Protein AF-A0A7C5P336-F1 (afdb_monomer_lite)

Radius of gyration: 35.22 Å; chains: 1; bounding box: 73×78×109 Å

Structure (mmCIF, N/CA/C/O backbone):
data_AF-A0A7C5P336-F1
#
_entry.id   AF-A0A7C5P336-F1
#
loop_
_atom_site.group_PDB
_atom_site.id
_atom_site.type_symbol
_atom_site.label_atom_id
_atom_site.label_alt_id
_atom_site.label_comp_id
_atom_site.label_asym_id
_atom_site.label_entity_id
_atom_site.label_seq_id
_atom_site.pdbx_PDB_ins_code
_atom_site.Cartn_x
_atom_site.Cartn_y
_atom_site.Cartn_z
_atom_site.occupancy
_atom_site.B_iso_or_equiv
_atom_site.auth_seq_id
_atom_site.auth_comp_id
_atom_site.auth_asym_id
_atom_site.auth_atom_id
_atom_site.pdbx_PDB_model_num
ATOM 1 N N . MET A 1 1 ? 17.898 -24.204 76.401 1.00 40.75 1 MET A N 1
ATOM 2 C CA . MET A 1 1 ? 16.831 -23.255 76.021 1.00 40.75 1 MET A CA 1
ATOM 3 C C . MET A 1 1 ? 17.030 -22.929 74.553 1.00 40.75 1 MET A C 1
ATOM 5 O O . MET A 1 1 ? 17.867 -22.098 74.239 1.00 40.75 1 MET A O 1
ATOM 9 N N . SER A 1 2 ? 16.318 -23.635 73.682 1.00 46.97 2 SER A N 1
ATOM 10 C CA . SER A 1 2 ? 16.350 -23.488 72.220 1.00 46.97 2 SER A CA 1
ATOM 11 C C . SER A 1 2 ? 14.918 -23.726 71.718 1.00 46.97 2 SER A C 1
ATOM 13 O O . SER A 1 2 ? 14.131 -24.303 72.470 1.00 46.97 2 SER A O 1
ATOM 15 N N . ASN A 1 3 ? 14.583 -23.272 70.505 1.00 48.38 3 ASN A N 1
ATOM 16 C CA . ASN A 1 3 ? 13.221 -23.170 69.936 1.00 48.38 3 ASN A CA 1
ATOM 17 C C . ASN A 1 3 ? 12.447 -21.905 70.372 1.00 48.38 3 ASN A C 1
ATOM 19 O O . ASN A 1 3 ? 11.418 -21.985 71.045 1.00 48.38 3 ASN A O 1
ATOM 23 N N . LYS A 1 4 ? 12.922 -20.718 69.960 1.00 48.38 4 LYS A N 1
ATOM 24 C CA . LYS A 1 4 ? 12.101 -19.485 69.980 1.00 48.38 4 LYS A CA 1
ATOM 25 C C . LYS A 1 4 ? 12.290 -18.536 68.781 1.00 48.38 4 LYS A C 1
ATOM 27 O O . LYS A 1 4 ? 11.485 -17.625 68.625 1.00 48.38 4 LYS A O 1
ATOM 32 N N . 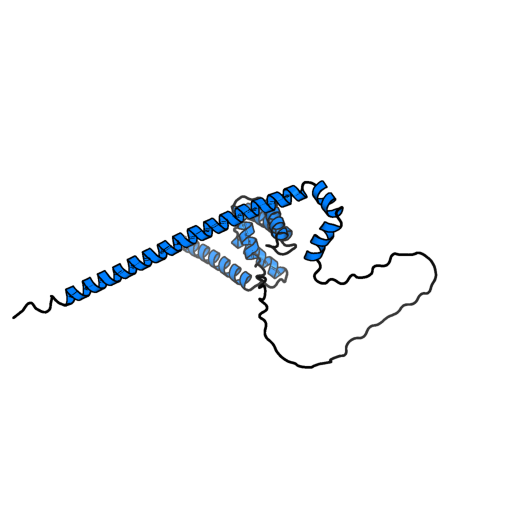GLU A 1 5 ? 13.292 -18.748 67.926 1.00 48.06 5 GLU A N 1
ATOM 33 C CA . GLU A 1 5 ? 13.622 -17.808 66.837 1.00 48.06 5 GLU A CA 1
ATOM 34 C C . GLU A 1 5 ? 13.056 -18.240 65.469 1.00 48.06 5 GLU A C 1
ATOM 36 O O . GLU A 1 5 ? 12.383 -17.432 64.831 1.00 48.06 5 GLU A O 1
ATOM 41 N N . GLU A 1 6 ? 13.154 -19.524 65.088 1.00 47.59 6 GLU A N 1
ATOM 42 C CA . GLU A 1 6 ? 12.588 -20.064 63.825 1.00 47.59 6 GLU A CA 1
ATOM 43 C C . GLU A 1 6 ? 11.081 -19.787 63.635 1.00 47.59 6 GLU A C 1
ATOM 45 O O . GLU A 1 6 ? 10.582 -19.692 62.515 1.00 47.59 6 GLU A O 1
ATOM 50 N N . GLY A 1 7 ? 10.333 -19.640 64.734 1.00 48.12 7 GLY A N 1
ATOM 51 C CA . GLY A 1 7 ? 8.897 -19.351 64.697 1.00 48.12 7 GLY A CA 1
ATOM 52 C C . GLY A 1 7 ? 8.540 -17.927 64.256 1.00 48.12 7 GLY A C 1
ATOM 53 O O . GLY A 1 7 ? 7.359 -17.647 64.056 1.00 48.12 7 GLY A O 1
ATOM 54 N N . LYS A 1 8 ? 9.515 -17.014 64.132 1.00 48.53 8 LYS A N 1
ATOM 55 C CA . LYS A 1 8 ? 9.253 -15.595 63.847 1.00 48.53 8 LYS A CA 1
ATOM 56 C C . LYS A 1 8 ? 9.382 -15.241 62.365 1.00 48.53 8 LYS A C 1
ATOM 58 O O . LYS A 1 8 ? 8.510 -14.550 61.849 1.00 48.53 8 LYS A O 1
ATOM 63 N N . GLU A 1 9 ? 10.405 -15.746 61.678 1.00 49.06 9 GLU A N 1
ATOM 64 C CA . GLU A 1 9 ? 10.658 -15.441 60.256 1.00 49.06 9 GLU A CA 1
ATOM 65 C C . GLU A 1 9 ? 9.584 -16.038 59.335 1.00 49.06 9 GLU A C 1
ATOM 67 O O . GLU A 1 9 ? 9.098 -15.375 58.416 1.00 49.06 9 GLU A O 1
ATOM 72 N N . LYS A 1 10 ? 9.119 -17.253 59.653 1.00 51.31 10 LYS A N 1
ATOM 73 C CA . LYS A 1 10 ? 8.051 -17.937 58.908 1.00 51.31 10 LYS A CA 1
ATOM 74 C C . LYS A 1 10 ? 6.722 -17.171 58.914 1.00 51.31 10 LYS A C 1
ATOM 76 O O . LYS A 1 10 ? 6.002 -17.179 57.925 1.00 51.31 10 LYS A O 1
ATOM 81 N N . SER A 1 11 ? 6.434 -16.468 60.012 1.00 56.34 11 SER A N 1
ATOM 82 C CA . SER A 1 11 ? 5.229 -15.642 60.165 1.00 56.34 11 SER A CA 1
ATOM 83 C C . SER A 1 11 ? 5.267 -14.378 59.291 1.00 56.34 11 SER A C 1
ATOM 85 O O . SER A 1 11 ? 4.234 -13.925 58.806 1.00 56.34 11 SER A O 1
ATOM 87 N N . SER A 1 12 ? 6.459 -13.822 59.037 1.00 58.91 12 SER A N 1
ATOM 88 C CA . SER A 1 12 ? 6.619 -12.669 58.140 1.00 58.91 12 SER A CA 1
ATOM 89 C C . SER A 1 12 ? 6.493 -13.021 56.658 1.00 58.91 12 SER A C 1
ATOM 91 O O . SER A 1 12 ? 5.904 -12.239 55.918 1.00 58.91 12 SER A O 1
ATOM 93 N N . GLU A 1 13 ? 7.002 -14.172 56.206 1.00 60.28 13 GLU A N 1
ATOM 94 C CA . GLU A 1 13 ? 6.908 -14.532 54.784 1.00 60.28 13 GLU A CA 1
ATOM 95 C C . GLU A 1 13 ? 5.467 -14.761 54.315 1.00 60.28 13 GLU A C 1
ATOM 97 O O . GLU A 1 13 ? 5.084 -14.277 53.251 1.00 60.28 13 GLU A O 1
ATOM 102 N N . ASP A 1 14 ? 4.667 -15.507 55.078 1.00 64.69 14 ASP A N 1
ATOM 103 C CA . ASP A 1 14 ? 3.306 -15.845 54.649 1.00 64.69 14 ASP A CA 1
ATOM 104 C C . ASP A 1 14 ? 2.384 -14.613 54.677 1.00 64.69 14 ASP A C 1
ATOM 106 O O . ASP A 1 14 ? 1.551 -14.455 53.786 1.00 64.69 14 ASP A O 1
ATOM 110 N N . ALA A 1 15 ? 2.620 -13.667 55.596 1.00 67.50 15 ALA A N 1
ATOM 111 C CA . ALA A 1 15 ? 1.942 -12.369 55.610 1.00 67.50 15 ALA A CA 1
ATOM 112 C C . ALA A 1 15 ? 2.282 -11.490 54.385 1.00 67.50 15 ALA A C 1
ATOM 114 O O . ALA A 1 15 ? 1.417 -10.762 53.894 1.00 67.50 15 ALA A O 1
ATOM 115 N N . VAL A 1 16 ? 3.515 -11.562 53.862 1.00 71.38 16 VAL A N 1
ATOM 116 C CA . VAL A 1 16 ? 3.896 -10.873 52.613 1.00 71.38 16 VAL A CA 1
ATOM 117 C C . VAL A 1 16 ? 3.209 -11.523 51.410 1.00 71.38 16 VAL A C 1
ATOM 119 O O . VAL A 1 16 ? 2.572 -10.819 50.631 1.00 71.38 16 VAL A O 1
ATOM 122 N N . LYS A 1 17 ? 3.233 -12.858 51.305 1.00 73.75 17 LYS A N 1
ATOM 123 C CA . LYS A 1 17 ? 2.580 -13.601 50.208 1.00 73.75 17 LYS A CA 1
ATOM 124 C C . LYS A 1 17 ? 1.059 -13.387 50.186 1.00 73.75 17 LYS A C 1
ATOM 126 O O . LYS A 1 17 ? 0.462 -13.282 49.115 1.00 73.75 17 LYS A O 1
ATOM 131 N N . GLU A 1 18 ? 0.418 -13.292 51.354 1.00 73.88 18 GLU A N 1
ATOM 132 C CA . GLU A 1 18 ? -1.010 -12.968 51.461 1.00 73.88 18 GLU A CA 1
ATOM 133 C C . GLU A 1 18 ? -1.303 -11.516 51.038 1.00 73.88 18 GLU A C 1
ATOM 135 O O . GLU A 1 18 ? -2.293 -11.265 50.345 1.00 73.88 18 GLU A O 1
ATOM 140 N N . ALA A 1 19 ? -0.424 -10.561 51.369 1.00 74.31 19 ALA A N 1
ATOM 141 C CA . ALA A 1 19 ? -0.536 -9.178 50.906 1.00 74.31 19 ALA A CA 1
ATOM 142 C C . ALA A 1 19 ? -0.364 -9.051 49.380 1.00 74.31 19 ALA A C 1
ATOM 144 O O . ALA A 1 19 ? -1.168 -8.370 48.737 1.00 74.31 19 ALA A O 1
ATOM 145 N N . GLU A 1 20 ? 0.608 -9.753 48.790 1.00 76.19 20 GLU A N 1
ATOM 146 C CA . GLU A 1 20 ? 0.839 -9.800 47.339 1.00 76.19 20 GLU A CA 1
ATOM 147 C C . GLU A 1 20 ? -0.374 -10.384 46.599 1.00 76.19 20 GLU A C 1
ATOM 149 O O . GLU A 1 20 ? -0.949 -9.705 45.746 1.00 76.19 20 GLU A O 1
ATOM 154 N N . GLN A 1 21 ? -0.885 -11.553 47.009 1.00 80.25 21 GLN A N 1
ATOM 155 C CA . GLN A 1 21 ? -2.127 -12.105 46.442 1.00 80.25 21 GLN A CA 1
ATOM 156 C C . GLN A 1 21 ? -3.339 -11.180 46.648 1.00 80.25 21 GLN A C 1
ATOM 158 O O . GLN A 1 21 ? -4.254 -11.141 45.821 1.00 80.25 21 GLN A O 1
ATOM 163 N N . SER A 1 22 ? -3.373 -10.414 47.742 1.00 81.50 22 SER A N 1
ATOM 164 C CA . SER A 1 22 ? -4.404 -9.400 47.982 1.00 81.50 22 SER A CA 1
ATOM 165 C C . SER A 1 22 ? -4.275 -8.198 47.039 1.00 81.50 22 SER A C 1
ATOM 167 O O . SER A 1 22 ? -5.273 -7.516 46.799 1.00 81.50 22 SER A O 1
ATOM 169 N N . GLN A 1 23 ? -3.089 -7.902 46.504 1.00 84.88 23 GLN A N 1
ATOM 170 C CA . GLN A 1 23 ? -2.888 -6.885 45.467 1.00 84.88 23 GLN A CA 1
ATOM 171 C C . GLN A 1 23 ? -3.242 -7.427 44.079 1.00 84.88 23 GLN A C 1
ATOM 173 O O . GLN A 1 23 ? -4.063 -6.808 43.403 1.00 84.88 23 GLN A O 1
ATOM 178 N N . GLU A 1 24 ? -2.739 -8.607 43.704 1.00 87.88 24 GLU A N 1
ATOM 179 C CA . GLU A 1 24 ? -3.045 -9.265 42.422 1.00 87.88 24 GLU A CA 1
ATOM 180 C C . GLU A 1 24 ? -4.557 -9.404 42.195 1.00 87.88 24 GLU A C 1
ATOM 182 O O . GLU A 1 24 ? -5.075 -9.047 41.138 1.00 87.88 24 GLU A O 1
ATOM 187 N N . ARG A 1 25 ? -5.308 -9.846 43.215 1.00 89.44 25 ARG A N 1
ATOM 188 C CA . ARG A 1 25 ? -6.775 -9.974 43.135 1.00 89.44 25 ARG A CA 1
ATOM 189 C C . ARG A 1 25 ? -7.473 -8.640 42.859 1.00 89.44 25 ARG A C 1
ATOM 191 O O . ARG A 1 25 ? -8.414 -8.611 42.070 1.00 89.44 25 ARG A O 1
ATOM 198 N N . LYS A 1 26 ? -7.003 -7.541 43.462 1.00 91.94 26 LYS A N 1
ATOM 199 C CA . LYS A 1 26 ? -7.546 -6.186 43.241 1.00 91.94 26 LYS A CA 1
ATOM 200 C C . LYS A 1 26 ? -7.181 -5.648 41.858 1.00 91.94 26 LYS A C 1
ATOM 202 O O . LYS A 1 26 ? -7.958 -4.901 41.272 1.00 91.94 26 LYS A O 1
ATOM 207 N N . GLU A 1 27 ? -6.018 -6.012 41.329 1.00 92.81 27 GLU A N 1
ATOM 208 C CA . GLU A 1 27 ? -5.605 -5.650 39.973 1.00 92.81 27 GLU A CA 1
ATOM 209 C C . GLU A 1 27 ? -6.409 -6.417 38.915 1.00 92.81 27 GLU A C 1
ATOM 211 O O . GLU A 1 27 ? -6.948 -5.800 37.999 1.00 92.81 27 GLU A O 1
ATOM 216 N N . ILE A 1 28 ? -6.623 -7.723 39.102 1.00 93.75 28 ILE A N 1
ATOM 217 C CA . ILE A 1 28 ? -7.516 -8.540 38.264 1.00 93.75 28 ILE A CA 1
ATOM 218 C C . ILE A 1 28 ? -8.955 -7.995 38.289 1.00 93.75 28 ILE A C 1
ATOM 220 O O . ILE A 1 28 ? -9.602 -7.919 37.244 1.00 93.75 28 ILE A O 1
ATOM 224 N N . GLU A 1 29 ? -9.460 -7.580 39.455 1.00 93.75 29 GLU A N 1
ATOM 225 C CA . GLU A 1 29 ? -10.796 -6.985 39.591 1.00 93.75 29 GLU A CA 1
ATOM 226 C C . GLU A 1 29 ? -10.915 -5.632 38.865 1.00 93.75 29 GLU A C 1
ATOM 228 O O . GLU A 1 29 ? -11.892 -5.410 38.145 1.00 93.75 29 GLU A O 1
ATOM 233 N N . ARG A 1 30 ? -9.890 -4.769 38.958 1.00 95.00 30 ARG A N 1
ATOM 234 C CA . ARG A 1 30 ? -9.802 -3.518 38.181 1.00 95.00 30 ARG A CA 1
ATOM 235 C C . ARG A 1 30 ? -9.778 -3.783 36.681 1.00 95.00 30 ARG A C 1
ATOM 237 O O . ARG A 1 30 ? -10.656 -3.288 35.981 1.00 95.00 30 ARG A O 1
ATOM 244 N N . ILE A 1 31 ? -8.850 -4.618 36.206 1.00 95.00 31 ILE A N 1
ATOM 245 C CA . ILE A 1 31 ? -8.711 -4.977 34.785 1.00 95.00 31 ILE A CA 1
ATOM 246 C C . ILE A 1 31 ? -10.028 -5.540 34.243 1.00 95.00 31 ILE A C 1
ATOM 248 O O . ILE A 1 31 ? -10.452 -5.167 33.151 1.00 95.00 31 ILE A O 1
ATOM 252 N N . LYS A 1 32 ? -10.723 -6.386 35.014 1.00 95.50 32 LYS A N 1
ATOM 253 C CA . LYS A 1 32 ? -12.054 -6.874 34.642 1.00 95.50 32 LYS A CA 1
ATOM 254 C C . LYS A 1 32 ? -13.062 -5.728 34.505 1.00 95.50 32 LYS A C 1
ATOM 256 O O . LYS A 1 32 ? -13.766 -5.678 33.501 1.00 95.50 32 LYS A O 1
ATOM 261 N N . SER A 1 33 ? -13.114 -4.802 35.465 1.00 96.88 33 SER A N 1
ATOM 262 C CA . SER A 1 33 ? -14.019 -3.646 35.400 1.00 96.88 33 SER A CA 1
ATOM 263 C C . SER A 1 33 ? -13.718 -2.707 34.223 1.00 96.88 33 SER A C 1
ATOM 265 O O . SER A 1 33 ? -14.650 -2.224 33.582 1.00 96.88 33 SER A O 1
ATOM 267 N N . ASP A 1 34 ? -12.443 -2.519 33.867 1.00 96.69 34 ASP A N 1
ATOM 268 C CA . ASP A 1 34 ? -12.029 -1.738 32.698 1.00 96.69 34 ASP A CA 1
ATOM 269 C C . ASP A 1 34 ? -12.381 -2.446 31.383 1.00 96.69 34 ASP A C 1
ATOM 271 O O . ASP A 1 34 ? -12.894 -1.809 30.464 1.00 96.69 34 ASP A O 1
ATOM 275 N N . VAL A 1 35 ? -12.200 -3.769 31.297 1.00 96.56 35 VAL A N 1
ATOM 276 C CA . VAL A 1 35 ? -12.634 -4.577 30.143 1.00 96.56 35 VAL A CA 1
ATOM 277 C C . VAL A 1 35 ? -14.156 -4.549 29.986 1.00 96.56 35 VAL A C 1
ATOM 279 O O . VAL A 1 35 ? -14.647 -4.374 28.869 1.00 96.56 35 VAL A O 1
ATOM 282 N N . ASP A 1 36 ? -14.919 -4.655 31.078 1.00 96.62 36 ASP A N 1
ATOM 283 C CA . ASP A 1 36 ? -16.380 -4.528 31.052 1.00 96.62 36 ASP A CA 1
ATOM 284 C C . ASP A 1 36 ? -16.815 -3.105 30.638 1.00 96.62 36 ASP A C 1
ATOM 286 O O . ASP A 1 36 ? -17.743 -2.965 29.834 1.00 96.62 36 ASP A O 1
ATOM 290 N N . ARG A 1 37 ? -16.112 -2.052 31.087 1.00 97.06 37 ARG A N 1
ATOM 291 C CA . ARG A 1 37 ? -16.344 -0.653 30.671 1.00 97.06 37 ARG A CA 1
ATOM 292 C C . ARG A 1 37 ? -16.054 -0.445 29.183 1.00 97.06 37 ARG A C 1
ATOM 294 O O . ARG A 1 37 ? -16.933 0.011 28.455 1.00 97.06 37 ARG A O 1
ATOM 301 N N . MET A 1 38 ? -14.884 -0.864 28.700 1.00 95.31 38 MET A N 1
ATOM 302 C CA . MET A 1 38 ? -14.515 -0.807 27.278 1.00 95.31 38 MET A CA 1
ATOM 303 C C . MET A 1 38 ? -15.478 -1.628 26.406 1.00 95.31 38 MET A C 1
ATOM 305 O O . MET A 1 38 ? -15.826 -1.217 25.301 1.00 95.31 38 MET A O 1
ATOM 309 N N . SER A 1 39 ? -15.967 -2.768 26.909 1.00 96.06 39 SER A N 1
ATOM 310 C CA . SER A 1 39 ? -16.983 -3.588 26.239 1.00 96.06 39 SER A CA 1
ATOM 311 C C . SER A 1 39 ? -18.325 -2.861 26.108 1.00 96.06 39 SER A C 1
ATOM 313 O O . SER A 1 39 ? -19.019 -3.043 25.107 1.00 96.06 39 SER A O 1
ATOM 315 N N . GLN A 1 40 ? -18.712 -2.046 27.093 1.00 97.25 40 GLN A N 1
ATOM 316 C CA . GLN A 1 40 ? -19.913 -1.207 27.033 1.00 97.25 40 GLN A CA 1
ATOM 317 C C . GLN A 1 40 ? -19.720 -0.017 26.085 1.00 97.25 40 GLN A C 1
ATOM 319 O O . GLN A 1 40 ? -20.551 0.187 25.204 1.00 97.25 40 GLN A O 1
ATOM 324 N N . GLU A 1 41 ? -18.601 0.703 26.183 1.00 97.06 41 GLU A N 1
ATOM 325 C CA . GLU A 1 41 ? -18.272 1.839 25.306 1.00 97.06 41 GLU A CA 1
ATOM 326 C C . GLU A 1 41 ? -18.222 1.425 23.829 1.00 97.06 41 GLU A C 1
ATOM 328 O O . GLU A 1 41 ? -18.833 2.076 22.981 1.00 97.06 41 GLU A O 1
ATOM 333 N N . LEU A 1 42 ? -17.609 0.276 23.522 1.00 96.88 42 LEU A N 1
ATOM 334 C CA . LEU A 1 42 ? -17.591 -0.291 22.172 1.00 96.88 42 LEU A CA 1
ATOM 335 C C . LEU A 1 42 ? -19.000 -0.650 21.666 1.00 96.88 42 LEU A C 1
ATOM 337 O O . LEU A 1 42 ? -19.309 -0.415 20.498 1.00 96.88 42 LEU A O 1
ATOM 341 N N . LYS A 1 43 ? -19.883 -1.186 22.522 1.00 97.19 43 LYS A N 1
ATOM 342 C CA . LYS A 1 43 ? -21.285 -1.471 22.154 1.00 97.19 43 LYS A CA 1
ATOM 343 C C . LYS A 1 43 ? -22.058 -0.186 21.852 1.00 97.19 43 LYS A C 1
ATOM 345 O O . LYS A 1 43 ? -22.805 -0.166 20.874 1.00 97.19 43 LYS A O 1
ATOM 350 N N . THR A 1 44 ? -21.852 0.872 22.637 1.00 97.56 44 THR A N 1
ATOM 351 C CA . THR A 1 44 ? -22.457 2.195 22.411 1.00 97.56 44 THR A CA 1
ATOM 352 C C . THR A 1 44 ? -21.970 2.804 21.097 1.00 97.56 44 THR A C 1
ATOM 354 O O . THR A 1 44 ? -22.794 3.118 20.242 1.00 97.56 44 THR A O 1
ATOM 357 N N . ALA A 1 45 ? -20.656 2.850 20.859 1.00 97.00 45 ALA A N 1
ATOM 358 C CA . ALA A 1 45 ? -20.084 3.359 19.610 1.00 97.00 45 ALA A CA 1
ATOM 359 C C . ALA A 1 45 ? -20.571 2.577 18.371 1.00 97.00 45 ALA A C 1
ATOM 361 O O . ALA A 1 45 ? -20.868 3.164 17.332 1.00 97.00 45 ALA A O 1
ATOM 362 N N . ILE A 1 46 ? -20.732 1.251 18.477 1.00 97.50 46 ILE A N 1
ATOM 363 C CA . ILE A 1 46 ? -21.319 0.422 17.408 1.00 97.50 46 ILE A CA 1
ATOM 364 C C . ILE A 1 46 ? -22.811 0.735 17.196 1.00 97.50 46 ILE A C 1
ATOM 366 O O . ILE A 1 46 ? -23.283 0.680 16.059 1.00 97.50 46 ILE A O 1
ATOM 370 N N . ALA A 1 47 ? -23.570 1.052 18.248 1.00 96.81 47 ALA A N 1
ATOM 371 C CA . ALA A 1 47 ? -24.974 1.451 18.129 1.00 96.81 47 ALA A CA 1
ATOM 372 C C . ALA A 1 47 ? -25.122 2.837 17.473 1.00 96.81 47 ALA A C 1
ATOM 374 O O . ALA A 1 47 ? -25.944 3.001 16.571 1.00 96.81 47 ALA A O 1
ATOM 375 N N . GLU A 1 48 ? -24.283 3.800 17.855 1.00 97.31 48 GLU A N 1
ATOM 376 C CA . GLU A 1 48 ? -24.226 5.138 17.253 1.00 97.31 48 GLU A CA 1
ATOM 377 C C . GLU A 1 48 ? -23.788 5.086 15.785 1.00 97.31 48 GLU A C 1
ATOM 379 O O . GLU A 1 48 ? -24.430 5.699 14.932 1.00 97.31 48 GLU A O 1
ATOM 384 N N . LEU A 1 49 ? -22.774 4.280 15.450 1.00 96.50 49 LEU A N 1
ATOM 385 C CA . LEU A 1 49 ? -22.352 4.060 14.064 1.00 96.50 49 LEU A CA 1
ATOM 386 C C . LEU A 1 49 ? -23.461 3.406 13.226 1.00 96.50 49 LEU A C 1
ATOM 388 O O . LEU A 1 49 ? -23.713 3.833 12.100 1.00 96.50 49 LEU A O 1
ATOM 392 N N . LYS A 1 50 ? -24.172 2.408 13.769 1.00 97.50 50 LYS A N 1
ATOM 393 C CA . LYS A 1 50 ? -25.341 1.804 13.102 1.00 97.50 50 LYS A CA 1
ATOM 394 C C . LYS A 1 50 ? -26.447 2.825 12.856 1.00 97.50 50 LYS A C 1
ATOM 396 O O . LYS A 1 50 ? -27.020 2.820 11.770 1.00 97.50 50 LYS A O 1
ATOM 401 N N . LYS A 1 51 ? -26.724 3.703 13.826 1.00 97.38 51 LYS A N 1
ATOM 402 C CA . LYS A 1 51 ? -27.680 4.802 13.659 1.00 97.38 51 LYS A CA 1
ATOM 403 C C . LYS A 1 51 ? -27.224 5.753 12.548 1.00 97.38 51 LYS A C 1
ATOM 405 O O . LYS A 1 51 ? -27.979 5.967 11.612 1.00 97.38 51 LYS A O 1
ATOM 410 N N . SER A 1 52 ? -25.974 6.214 12.585 1.00 97.31 52 SER A N 1
ATOM 411 C CA . SER A 1 52 ? -25.387 7.082 11.554 1.00 97.31 52 SER A CA 1
ATOM 412 C C . SER A 1 52 ? -25.491 6.478 10.144 1.00 97.31 52 SER A C 1
ATOM 414 O O . SER A 1 52 ? -25.885 7.161 9.206 1.00 97.31 52 SER A O 1
ATOM 416 N N . ILE A 1 53 ? -25.255 5.171 9.984 1.00 96.75 53 ILE A N 1
ATOM 417 C CA . ILE A 1 53 ? -25.423 4.468 8.697 1.00 96.75 53 ILE A CA 1
ATOM 418 C C . ILE A 1 53 ? -26.893 4.438 8.231 1.00 96.75 53 ILE A C 1
ATOM 420 O O . ILE A 1 53 ? -27.151 4.505 7.028 1.00 96.75 53 ILE A O 1
ATOM 424 N N . VAL A 1 54 ? -27.861 4.348 9.150 1.00 95.69 54 VAL A N 1
ATOM 425 C CA . VAL A 1 54 ? -29.298 4.444 8.831 1.00 95.69 54 VAL A CA 1
ATOM 426 C C . VAL A 1 54 ? -29.686 5.881 8.471 1.00 95.69 54 VAL A C 1
ATOM 428 O O . VAL A 1 54 ? -30.354 6.077 7.459 1.00 95.69 54 VAL A O 1
ATOM 431 N N . ASP A 1 55 ? -29.211 6.871 9.228 1.00 95.69 55 ASP A N 1
ATOM 432 C CA . ASP A 1 55 ? -29.453 8.298 8.983 1.00 95.69 55 ASP A CA 1
ATOM 433 C C . ASP A 1 55 ? -28.870 8.722 7.613 1.00 95.69 55 ASP A C 1
ATOM 435 O O . ASP A 1 55 ? -29.560 9.346 6.805 1.00 95.69 55 ASP A O 1
ATOM 439 N N . ILE A 1 56 ? -27.643 8.287 7.288 1.00 94.06 56 ILE A N 1
ATOM 440 C CA . ILE A 1 56 ? -27.013 8.467 5.966 1.00 94.06 56 I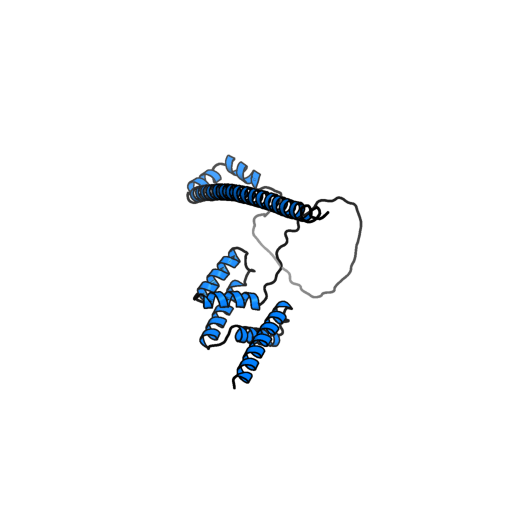LE A CA 1
ATOM 441 C C . ILE A 1 56 ? -27.833 7.781 4.871 1.00 94.06 56 ILE A C 1
ATOM 443 O O . ILE A 1 56 ? -28.041 8.371 3.814 1.00 94.06 56 ILE A O 1
ATOM 447 N N . ARG A 1 57 ? -28.328 6.554 5.094 1.00 91.38 57 ARG A N 1
ATOM 448 C CA . ARG A 1 57 ? -29.169 5.867 4.101 1.00 91.38 57 ARG A CA 1
ATOM 449 C C . ARG A 1 57 ? -30.487 6.609 3.862 1.00 91.38 57 ARG A C 1
ATOM 451 O O . ARG A 1 57 ? -30.888 6.698 2.709 1.00 91.38 57 ARG A O 1
ATOM 458 N N . SER A 1 58 ? -31.117 7.167 4.901 1.00 89.88 58 SER A N 1
ATOM 459 C CA . SER A 1 58 ? -32.308 8.019 4.743 1.00 89.88 58 SER A CA 1
ATOM 460 C C . SER A 1 58 ? -31.989 9.234 3.880 1.00 89.88 58 SER A C 1
ATOM 462 O O . SER A 1 58 ? -32.620 9.420 2.845 1.00 89.88 58 SER A O 1
ATOM 464 N N . ALA A 1 59 ? -30.939 9.986 4.225 1.00 86.69 59 ALA A N 1
ATOM 465 C CA . ALA A 1 59 ? -30.522 11.163 3.466 1.00 86.69 59 ALA A CA 1
ATOM 466 C C . ALA A 1 59 ? -30.176 10.831 2.001 1.00 86.69 59 ALA A C 1
ATOM 468 O O . ALA A 1 59 ? -30.551 11.572 1.095 1.00 86.69 59 ALA A O 1
ATOM 469 N N . VAL A 1 60 ? -29.517 9.695 1.741 1.00 88.88 60 VAL A N 1
ATOM 470 C CA . VAL A 1 60 ? -29.244 9.218 0.375 1.00 88.88 60 VAL A CA 1
ATOM 471 C C . VAL A 1 60 ? -30.540 8.875 -0.363 1.00 88.88 60 VAL A C 1
ATOM 473 O O . VAL A 1 60 ? -30.702 9.328 -1.489 1.00 88.88 60 VAL A O 1
ATOM 476 N N . SER A 1 61 ? -31.493 8.167 0.251 1.00 86.38 61 SER A N 1
ATOM 477 C CA . SER A 1 61 ? -32.802 7.885 -0.365 1.00 86.38 61 SER A CA 1
ATOM 478 C C . SER A 1 61 ? -33.675 9.138 -0.549 1.00 86.38 61 SER A C 1
ATOM 480 O O . SER A 1 61 ? -34.493 9.201 -1.468 1.00 86.38 61 SER A O 1
ATOM 482 N N . GLU A 1 62 ? -33.499 10.163 0.286 1.00 84.75 62 GLU A N 1
ATOM 483 C CA . GLU A 1 62 ? -34.136 11.472 0.121 1.00 84.75 62 GLU A CA 1
ATOM 484 C C . GLU A 1 62 ? -33.553 12.246 -1.070 1.00 84.75 62 GLU A C 1
ATOM 486 O O . GLU A 1 62 ? -34.319 12.891 -1.785 1.00 84.75 62 GLU A O 1
ATOM 491 N N . ILE A 1 63 ? -32.239 12.138 -1.311 1.00 82.06 63 ILE A N 1
ATOM 492 C CA . ILE A 1 63 ? -31.515 12.728 -2.453 1.00 82.06 63 ILE A CA 1
ATOM 493 C C . ILE A 1 63 ? -31.776 11.95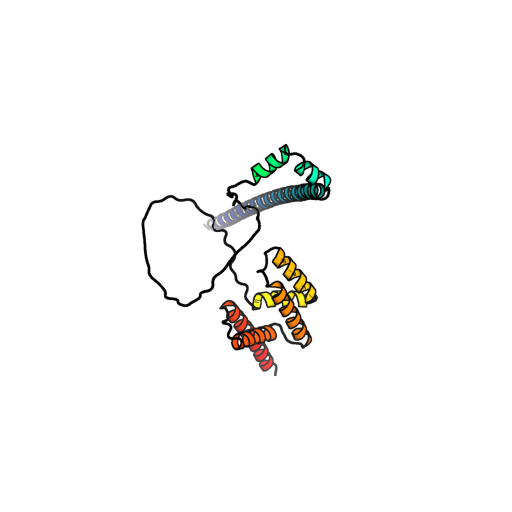2 -3.757 1.00 82.06 63 ILE A C 1
ATOM 495 O O . ILE A 1 63 ? -31.958 12.561 -4.810 1.00 82.06 63 ILE A O 1
ATOM 499 N N . GLU A 1 64 ? -31.832 10.620 -3.694 1.00 79.50 64 GLU A N 1
ATOM 500 C CA . GLU A 1 64 ? -32.121 9.724 -4.825 1.00 79.50 64 GLU A CA 1
ATOM 501 C C . GLU A 1 64 ? -33.524 9.965 -5.410 1.00 79.50 64 GLU A C 1
ATOM 503 O O . GLU A 1 64 ? -33.757 9.732 -6.595 1.00 79.50 64 GLU A O 1
ATOM 508 N N . ASN A 1 65 ? -34.451 10.501 -4.609 1.00 84.56 65 ASN A N 1
ATOM 509 C CA . ASN A 1 65 ? -35.744 10.982 -5.078 1.00 84.56 65 ASN A CA 1
ATOM 510 C C . ASN A 1 65 ? -35.662 12.466 -5.514 1.00 84.56 65 ASN A C 1
ATOM 512 O O . ASN A 1 65 ? -35.788 13.364 -4.671 1.00 84.56 65 ASN A O 1
ATOM 516 N N . PRO A 1 66 ? -35.561 12.776 -6.825 1.00 78.62 66 PRO A N 1
ATOM 517 C CA . PRO A 1 66 ? -35.369 14.149 -7.296 1.00 78.62 66 PRO A CA 1
ATOM 518 C C . PRO A 1 66 ? -36.541 15.079 -6.945 1.00 78.62 66 PRO A C 1
ATOM 520 O O . PRO A 1 66 ? -36.355 16.291 -6.835 1.00 78.62 66 PRO A O 1
ATOM 523 N N . PHE A 1 67 ? -37.746 14.542 -6.715 1.00 78.31 67 PHE A N 1
ATOM 524 C CA . PHE A 1 67 ? -38.908 15.347 -6.334 1.00 78.31 67 PHE A CA 1
ATOM 525 C C . PHE A 1 67 ? -38.818 15.903 -4.909 1.00 78.31 67 PHE A C 1
ATOM 527 O O . PHE A 1 67 ? -39.443 16.924 -4.629 1.00 78.31 67 PHE A O 1
ATOM 534 N N . ASN A 1 68 ? -38.032 15.296 -4.013 1.00 76.94 68 ASN A N 1
ATOM 535 C CA . ASN A 1 68 ? -37.783 15.867 -2.687 1.00 76.94 68 ASN A CA 1
ATOM 536 C C . ASN A 1 68 ? -36.881 17.102 -2.787 1.00 76.94 68 ASN A C 1
ATOM 538 O O . ASN A 1 68 ? -37.220 18.148 -2.236 1.00 76.94 68 ASN A O 1
ATOM 542 N N . ILE A 1 69 ? -35.795 17.015 -3.564 1.00 78.25 69 ILE A N 1
ATOM 543 C CA . ILE A 1 69 ? -34.903 18.151 -3.841 1.00 78.25 69 ILE A CA 1
ATOM 544 C C . ILE A 1 69 ? -35.687 19.282 -4.523 1.00 78.25 69 ILE A C 1
ATOM 546 O O . ILE A 1 69 ? -35.635 20.428 -4.080 1.00 78.25 69 ILE A O 1
ATOM 550 N N . LEU A 1 70 ? -36.485 18.965 -5.550 1.00 74.94 70 LEU A N 1
ATOM 551 C CA . LEU A 1 70 ? -37.328 19.951 -6.234 1.00 74.94 70 LEU A CA 1
ATOM 552 C C . LEU A 1 70 ? -38.400 20.557 -5.317 1.00 74.94 70 LEU A C 1
ATOM 554 O O . LEU A 1 70 ? -38.679 21.748 -5.447 1.00 74.94 70 LEU A O 1
ATOM 558 N N . ARG A 1 71 ? -38.967 19.797 -4.366 1.00 76.19 71 ARG A N 1
ATOM 559 C CA . ARG A 1 71 ? -39.877 20.340 -3.342 1.00 76.19 71 ARG A CA 1
ATOM 560 C C . ARG A 1 71 ? -39.162 21.372 -2.471 1.00 76.19 71 ARG A C 1
ATOM 562 O O . ARG A 1 71 ? -39.681 22.471 -2.342 1.00 76.19 71 ARG A O 1
ATOM 569 N N . VAL A 1 72 ? -37.978 21.048 -1.947 1.00 72.00 72 VAL A N 1
ATOM 570 C CA . VAL A 1 72 ? -37.184 21.940 -1.077 1.00 72.00 72 VAL A CA 1
ATOM 571 C C . VAL A 1 72 ? -36.683 23.185 -1.820 1.00 72.00 72 VAL A C 1
ATOM 573 O O . VAL A 1 72 ? -36.633 24.261 -1.239 1.00 72.00 72 VAL A O 1
ATOM 576 N N . ILE A 1 73 ? -36.358 23.077 -3.113 1.00 70.94 73 ILE A N 1
ATOM 577 C CA . ILE A 1 73 ? -36.009 24.237 -3.954 1.00 70.94 73 ILE A CA 1
ATOM 578 C C . ILE A 1 73 ? -37.253 25.080 -4.297 1.00 70.94 73 ILE A C 1
ATOM 580 O O . ILE A 1 73 ? -37.143 26.290 -4.482 1.00 70.94 73 ILE A O 1
ATOM 584 N N . SER A 1 74 ? -38.440 24.469 -4.359 1.00 68.81 74 SER A N 1
ATOM 585 C CA . SER A 1 74 ? -39.704 25.182 -4.598 1.00 68.81 74 SER A CA 1
ATOM 586 C C . SER A 1 74 ? -40.291 25.819 -3.331 1.00 68.81 74 SER A C 1
ATOM 588 O O . SER A 1 74 ? -41.050 26.781 -3.441 1.00 68.81 74 SER A O 1
ATOM 590 N N . SER A 1 75 ? -39.962 25.325 -2.130 1.00 71.38 75 SER A N 1
ATOM 591 C CA . SER A 1 75 ? -40.358 25.947 -0.864 1.00 71.38 75 SER A CA 1
ATOM 592 C C . SER A 1 75 ? -39.351 27.017 -0.428 1.00 71.38 75 SER A C 1
ATOM 594 O O . SER A 1 75 ? -38.363 26.764 0.261 1.00 71.38 75 SER A O 1
ATOM 596 N N . GLU A 1 76 ? -39.660 28.273 -0.769 1.00 65.12 76 GLU A N 1
ATOM 597 C CA . GLU A 1 76 ? -38.905 29.471 -0.353 1.00 65.12 76 GLU A CA 1
ATOM 598 C C . GLU A 1 76 ? -38.665 29.533 1.174 1.00 65.12 76 GLU A C 1
ATOM 600 O O . GLU A 1 76 ? -37.682 30.107 1.646 1.00 65.12 76 GLU A O 1
ATOM 605 N N . GLU A 1 77 ? -39.554 28.920 1.959 1.00 70.44 77 GLU A N 1
ATOM 606 C CA . GLU A 1 77 ? -39.447 28.818 3.414 1.00 70.44 77 GLU A CA 1
ATOM 607 C C . GLU A 1 77 ? -38.321 27.873 3.878 1.00 70.44 77 GLU A C 1
ATOM 609 O O . GLU A 1 77 ? -37.641 28.171 4.860 1.00 70.44 77 GLU A O 1
ATOM 614 N N . ASP A 1 78 ? -38.077 26.761 3.178 1.00 65.94 78 ASP A N 1
ATOM 615 C CA . ASP A 1 78 ? -37.052 25.780 3.562 1.00 65.94 78 ASP A CA 1
ATOM 616 C C . ASP A 1 78 ? -35.674 26.140 2.999 1.00 65.94 78 ASP A C 1
ATOM 618 O O . ASP A 1 78 ? -34.663 25.953 3.682 1.00 65.94 78 ASP A O 1
ATOM 622 N N . LEU A 1 79 ? -35.627 26.795 1.832 1.00 66.62 79 LEU A N 1
ATOM 623 C CA . LEU A 1 79 ? -34.420 27.466 1.337 1.00 66.62 79 LEU A CA 1
ATOM 624 C C . LEU A 1 79 ? -33.833 28.436 2.376 1.00 66.62 79 LEU A C 1
ATOM 626 O O . LEU A 1 79 ? -32.617 28.460 2.569 1.00 66.62 79 LEU A O 1
ATOM 630 N N . LYS A 1 80 ? -34.676 29.187 3.099 1.00 67.94 80 LYS A N 1
ATOM 631 C CA . LYS A 1 80 ? -34.240 30.100 4.177 1.00 67.94 80 LYS A CA 1
ATOM 632 C C . LYS A 1 80 ? -33.699 29.359 5.408 1.00 67.94 80 LYS A C 1
ATOM 634 O O . LYS A 1 80 ? -32.765 29.838 6.048 1.00 67.94 80 LYS A O 1
ATOM 639 N N . LYS A 1 81 ? -34.235 28.173 5.721 1.00 69.75 81 LYS A N 1
ATOM 640 C CA . LYS A 1 81 ? -33.742 27.299 6.809 1.00 69.75 81 LYS A CA 1
ATOM 641 C C . LYS A 1 81 ? -32.383 26.671 6.461 1.00 69.75 81 LYS A C 1
ATOM 643 O O . LYS A 1 81 ? -31.579 26.426 7.360 1.00 69.75 81 LYS A O 1
ATOM 648 N N . LEU A 1 82 ? -32.117 26.440 5.173 1.00 62.81 82 LEU A N 1
ATOM 649 C CA . LEU A 1 82 ? -30.830 25.960 4.658 1.00 62.81 82 LEU A CA 1
ATOM 650 C C . LEU A 1 82 ? -29.780 27.078 4.569 1.00 62.81 82 LEU A C 1
ATOM 652 O O . LEU A 1 82 ? -28.672 26.902 5.073 1.00 62.81 82 LEU A O 1
ATOM 656 N N . SER A 1 83 ? -30.114 28.242 3.999 1.00 59.72 83 SER A N 1
ATOM 657 C CA . SER A 1 83 ? -29.169 29.366 3.891 1.00 59.72 83 SER A CA 1
ATOM 658 C C . SER A 1 83 ? -28.720 29.878 5.262 1.00 59.72 83 SER A C 1
ATOM 660 O O . SER A 1 83 ? -27.529 30.110 5.467 1.00 59.72 83 SER A O 1
ATOM 662 N N . GLY A 1 84 ? -29.625 29.915 6.248 1.00 53.97 84 GLY A N 1
ATOM 663 C CA . GLY A 1 84 ? -29.310 30.266 7.638 1.00 53.97 84 GLY A CA 1
ATOM 664 C C . GLY A 1 84 ? -28.280 29.360 8.334 1.00 53.97 84 GLY A C 1
ATOM 665 O O . GLY A 1 84 ? -27.761 29.745 9.376 1.00 53.97 84 GLY A O 1
ATOM 666 N N . LYS A 1 85 ? -27.948 28.187 7.770 1.00 55.62 85 LYS A N 1
ATOM 667 C CA . LYS A 1 85 ? -26.868 27.299 8.250 1.00 55.62 85 LYS A CA 1
ATOM 668 C C . LYS A 1 85 ? -25.567 27.392 7.440 1.00 55.62 85 LYS A C 1
ATOM 670 O O . LYS A 1 85 ? -24.585 26.764 7.819 1.00 55.62 85 LYS A O 1
ATOM 675 N N . LEU A 1 86 ? -25.560 28.135 6.331 1.00 50.59 86 LEU A N 1
ATOM 676 C CA . LEU A 1 86 ? -24.445 28.212 5.376 1.00 50.59 86 LEU A CA 1
ATOM 677 C C . LEU A 1 86 ? -23.863 29.629 5.220 1.00 50.59 86 LEU A C 1
ATOM 679 O O . LEU A 1 86 ? -22.776 29.785 4.672 1.00 50.59 86 LEU A O 1
ATOM 683 N N . SER A 1 87 ? -24.553 30.669 5.695 1.00 44.09 87 SER A N 1
ATOM 684 C CA . SER A 1 87 ? -24.153 32.073 5.513 1.00 44.09 87 SER A CA 1
ATOM 685 C C . SER A 1 87 ? -23.225 32.629 6.608 1.00 44.09 87 SER A C 1
ATOM 687 O O . SER A 1 87 ? -23.521 33.666 7.202 1.00 44.09 87 SER A O 1
ATOM 689 N N . THR A 1 88 ? -22.064 32.002 6.823 1.00 40.81 88 THR A N 1
ATOM 690 C CA . THR A 1 88 ? -20.943 32.653 7.532 1.00 40.81 88 THR A CA 1
ATOM 691 C C . THR A 1 88 ? -20.075 33.418 6.529 1.00 40.81 88 THR A C 1
ATOM 693 O O . THR A 1 88 ? -19.278 32.825 5.813 1.00 40.81 88 THR A O 1
ATOM 696 N N . GLU A 1 89 ? -20.283 34.735 6.476 1.00 42.38 89 GLU A N 1
ATOM 697 C CA . GLU A 1 89 ? -19.468 35.773 5.814 1.00 42.38 89 GLU A CA 1
ATOM 698 C C . GLU A 1 89 ? -18.747 35.414 4.491 1.00 42.38 89 GLU A C 1
ATOM 700 O O . GLU A 1 89 ? -17.544 35.164 4.451 1.00 42.38 89 GLU A O 1
ATOM 705 N N . VAL A 1 90 ? -19.451 35.584 3.364 1.00 37.09 90 VAL A N 1
ATOM 706 C CA . VAL A 1 90 ? -18.822 35.941 2.077 1.00 37.09 90 VAL A CA 1
ATOM 707 C C . VAL A 1 90 ? -19.590 37.114 1.468 1.00 37.09 90 VAL A C 1
ATOM 709 O O . VAL A 1 90 ? -20.800 37.036 1.261 1.00 37.09 90 VAL A O 1
ATOM 712 N N . LYS A 1 91 ? -18.897 38.225 1.190 1.00 38.12 91 LYS A N 1
ATOM 713 C CA . LYS A 1 91 ? -19.495 39.426 0.578 1.00 38.12 91 LYS A CA 1
ATOM 714 C C . LYS A 1 91 ? -19.665 39.200 -0.934 1.00 38.12 91 LYS A C 1
ATOM 716 O O . LYS A 1 91 ? -18.697 38.789 -1.575 1.00 38.12 91 LYS A O 1
ATOM 721 N N . PRO A 1 92 ? -20.846 39.454 -1.527 1.00 42.53 92 PRO A N 1
ATOM 722 C CA . PRO A 1 92 ? -21.069 39.200 -2.947 1.00 42.53 92 PRO A CA 1
ATOM 723 C C . PRO A 1 92 ? -20.300 40.200 -3.818 1.00 42.53 92 PRO A C 1
ATOM 725 O O . PRO A 1 92 ? -20.488 41.412 -3.707 1.00 42.53 92 PRO A O 1
ATOM 728 N N . VAL A 1 93 ? -19.464 39.687 -4.722 1.00 33.88 93 VAL A N 1
ATOM 729 C CA . VAL A 1 93 ? -18.853 40.486 -5.792 1.00 33.88 93 VAL A CA 1
ATOM 730 C C . VAL A 1 93 ? -19.917 40.767 -6.854 1.00 33.88 93 VAL A C 1
ATOM 732 O O . VAL A 1 93 ? -20.543 39.843 -7.373 1.00 33.88 93 VAL A O 1
ATOM 735 N N . ILE A 1 94 ? -20.129 42.043 -7.172 1.00 39.44 94 ILE A N 1
ATOM 736 C CA . ILE A 1 94 ? -21.096 42.471 -8.188 1.00 39.44 94 ILE A CA 1
ATOM 737 C C . ILE A 1 94 ? -20.525 42.160 -9.577 1.00 39.44 94 ILE A C 1
ATOM 739 O O . ILE A 1 94 ? -19.453 42.647 -9.931 1.00 39.44 94 ILE A O 1
ATOM 743 N N . LEU A 1 95 ? -21.251 41.362 -10.363 1.00 34.56 95 LEU A N 1
ATOM 744 C CA . LEU A 1 95 ? -20.877 40.980 -11.724 1.00 34.56 95 LEU A CA 1
ATOM 745 C C . LEU A 1 95 ? -21.900 41.549 -12.722 1.00 34.56 95 LEU A C 1
ATOM 747 O O . LEU A 1 95 ? -22.962 40.961 -12.941 1.00 34.56 95 LEU A O 1
ATOM 751 N N . GLU A 1 96 ? -21.606 42.714 -13.302 1.00 30.66 96 GLU A N 1
ATOM 752 C CA . GLU A 1 96 ? -22.482 43.336 -14.304 1.00 30.66 96 GLU A CA 1
ATOM 753 C C . GLU A 1 96 ? -22.473 42.593 -15.654 1.00 30.66 96 GLU A C 1
ATOM 755 O O . GLU A 1 96 ? -21.522 41.899 -16.018 1.00 30.66 96 GLU A O 1
ATOM 760 N N . LYS A 1 97 ? -23.573 42.730 -16.408 1.00 32.28 97 LYS A N 1
ATOM 761 C CA . LYS A 1 97 ? -23.785 42.068 -17.707 1.00 32.28 97 LYS A CA 1
ATOM 762 C C . LYS A 1 97 ? -23.308 42.929 -18.895 1.00 32.28 97 LYS A C 1
ATOM 764 O O . LYS A 1 97 ? -23.326 44.153 -18.811 1.00 32.28 97 LYS A O 1
ATOM 769 N N . PRO A 1 98 ? -22.918 42.308 -20.027 1.00 36.59 98 PRO A N 1
ATOM 770 C CA . PRO A 1 98 ? -22.227 42.992 -21.124 1.00 36.59 98 PRO A CA 1
ATOM 771 C C . PRO A 1 98 ? -23.160 43.769 -22.068 1.00 36.59 98 PRO A C 1
ATOM 773 O O . PRO A 1 98 ? -24.269 43.314 -22.358 1.00 36.59 98 PRO A O 1
ATOM 776 N N . ARG A 1 99 ? -22.675 44.886 -22.647 1.00 26.30 99 ARG A N 1
ATOM 777 C CA . ARG A 1 99 ? -23.365 45.593 -23.747 1.00 26.30 99 ARG A CA 1
ATOM 778 C C . ARG A 1 99 ? -22.451 46.370 -24.723 1.00 26.30 99 ARG A C 1
ATOM 780 O O . ARG A 1 99 ? -22.265 47.567 -24.585 1.00 26.30 99 ARG A O 1
ATOM 787 N N . VAL A 1 100 ? -21.967 45.651 -25.740 1.00 29.33 100 VAL A N 1
ATOM 788 C CA . VAL A 1 100 ? -21.971 45.998 -27.188 1.00 29.33 100 VAL A CA 1
ATOM 789 C C . VAL A 1 100 ? -21.550 47.420 -27.672 1.00 29.33 100 VAL A C 1
ATOM 791 O O . VAL A 1 100 ? -22.274 48.388 -27.484 1.00 29.33 100 VAL A O 1
ATOM 794 N N . GLU A 1 101 ? -20.498 47.419 -28.517 1.00 29.14 101 GLU A N 1
ATOM 795 C CA . GLU A 1 101 ? -20.177 48.288 -29.689 1.00 29.14 101 GLU A CA 1
ATOM 796 C C . GLU A 1 101 ? -19.191 49.496 -29.671 1.00 29.14 101 GLU A C 1
ATOM 798 O O . GLU A 1 101 ? -19.427 50.533 -29.065 1.00 29.14 101 GLU A O 1
ATOM 803 N N . LYS A 1 102 ? -18.220 49.370 -30.608 1.00 27.44 102 LYS A N 1
ATOM 804 C CA . LYS A 1 102 ? -17.606 50.356 -31.543 1.00 27.44 102 LYS A CA 1
ATOM 805 C C . LYS A 1 102 ? -16.493 51.352 -31.122 1.00 27.44 102 LYS A C 1
ATOM 807 O O . LYS A 1 102 ? -16.740 52.294 -30.387 1.00 27.44 102 LYS A O 1
ATOM 812 N N . ARG A 1 103 ? -15.397 51.267 -31.916 1.00 29.73 103 ARG A N 1
ATOM 813 C CA . ARG A 1 103 ? -14.480 52.340 -32.407 1.00 29.73 103 ARG A CA 1
ATOM 814 C C . ARG A 1 103 ? -13.525 53.014 -31.398 1.00 29.73 103 ARG A C 1
ATOM 816 O O . ARG A 1 103 ? -13.872 53.158 -30.241 1.00 29.73 103 ARG A O 1
ATOM 823 N N . GLU A 1 104 ? -12.328 53.493 -31.773 1.00 27.05 104 GLU A N 1
ATOM 824 C CA . GLU A 1 104 ? -11.424 53.254 -32.932 1.00 27.05 104 GLU A CA 1
ATOM 825 C C . GLU A 1 104 ? -10.010 53.786 -32.567 1.00 27.05 104 GLU A C 1
ATOM 827 O O . GLU A 1 104 ? -9.924 54.911 -32.089 1.00 27.05 104 GLU A O 1
ATOM 832 N N . ALA A 1 105 ? -8.932 53.037 -32.874 1.00 28.70 105 ALA A N 1
ATOM 833 C CA . ALA A 1 105 ? -7.517 53.494 -32.904 1.00 28.70 105 ALA A CA 1
ATOM 834 C C . ALA A 1 105 ? -6.903 54.038 -31.565 1.00 28.70 105 ALA A C 1
ATOM 836 O O . ALA A 1 105 ? -7.607 54.172 -30.574 1.00 28.70 105 ALA A O 1
ATOM 837 N N . GLU A 1 106 ? -5.593 54.287 -31.375 1.00 30.09 106 GLU A N 1
ATOM 838 C CA . GLU A 1 106 ? -4.377 54.126 -32.202 1.00 30.09 106 GLU A CA 1
ATOM 839 C C . GLU A 1 106 ? -3.226 53.393 -31.456 1.00 30.09 106 GLU A C 1
ATOM 841 O O . GLU A 1 106 ? -3.167 53.303 -30.233 1.00 30.09 106 GLU A O 1
ATOM 846 N N . MET A 1 107 ? -2.266 52.919 -32.252 1.00 27.53 107 MET A N 1
ATOM 847 C CA . MET A 1 107 ? -0.963 52.318 -31.926 1.00 27.53 107 MET A CA 1
ATOM 848 C C . MET A 1 107 ? -0.017 53.166 -31.038 1.00 27.53 107 MET A C 1
ATOM 850 O O . MET A 1 107 ? 0.227 54.323 -31.381 1.00 27.53 107 MET A O 1
ATOM 854 N N . LYS A 1 108 ? 0.649 52.543 -30.035 1.00 27.75 108 LYS A N 1
ATOM 855 C CA . LYS A 1 108 ? 2.109 52.674 -29.721 1.00 27.75 108 LYS A CA 1
ATOM 856 C C . LYS A 1 108 ? 2.590 51.840 -28.509 1.00 27.75 108 LYS A C 1
ATOM 858 O O . LYS A 1 108 ? 2.129 52.020 -27.390 1.00 27.75 108 LYS A O 1
ATOM 863 N N . THR A 1 109 ? 3.595 50.995 -28.740 1.00 29.36 109 THR A N 1
ATOM 864 C CA . THR A 1 109 ? 4.663 50.598 -27.785 1.00 29.36 109 THR A CA 1
ATOM 865 C C . THR A 1 109 ? 5.730 51.734 -27.720 1.00 29.36 109 THR A C 1
ATOM 867 O O . THR A 1 109 ? 5.612 52.625 -28.570 1.00 29.36 109 THR A O 1
ATOM 870 N N . PRO A 1 110 ? 6.761 51.779 -26.818 1.00 38.38 110 PRO A N 1
ATOM 871 C CA . PRO A 1 110 ? 7.455 50.625 -26.198 1.00 38.38 110 PRO A CA 1
ATOM 872 C C . PRO A 1 110 ? 8.143 50.764 -24.794 1.00 38.38 110 PRO A C 1
ATOM 874 O O . PRO A 1 110 ? 8.350 51.855 -24.286 1.00 38.38 110 PRO A O 1
ATOM 877 N N . VAL A 1 111 ? 8.638 49.610 -24.295 1.00 26.94 111 VAL A N 1
ATOM 878 C CA . VAL A 1 111 ? 9.927 49.372 -23.569 1.00 26.94 111 VAL A CA 1
ATOM 879 C C . VAL A 1 111 ? 10.172 49.867 -22.116 1.00 26.94 111 VAL A C 1
ATOM 881 O O . VAL A 1 111 ? 9.834 50.979 -21.741 1.00 26.94 111 VAL A O 1
ATOM 884 N N . SER A 1 112 ? 10.883 48.992 -21.374 1.00 28.17 112 SER A N 1
ATOM 885 C CA . SER A 1 112 ? 11.534 49.089 -20.043 1.00 28.17 112 SER A CA 1
ATOM 886 C C . SER A 1 112 ? 10.651 49.376 -18.808 1.00 28.17 112 SER A C 1
ATOM 888 O O . SER A 1 112 ? 9.741 50.189 -18.860 1.00 28.17 112 SER A O 1
ATOM 890 N N . GLU A 1 113 ? 10.751 48.672 -17.668 1.00 28.92 113 GLU A N 1
ATOM 891 C CA . GLU A 1 113 ? 11.886 48.070 -16.916 1.00 28.92 113 GLU A CA 1
ATOM 892 C C . GLU A 1 113 ? 12.640 49.072 -16.024 1.00 28.92 113 GLU A C 1
ATOM 894 O O . GLU A 1 113 ? 13.257 49.999 -16.535 1.00 28.92 113 GLU A O 1
ATOM 899 N N . ILE A 1 114 ? 12.592 48.840 -14.699 1.00 28.97 114 ILE A N 1
ATOM 900 C CA . ILE A 1 114 ? 13.626 49.030 -13.648 1.00 28.97 114 ILE A CA 1
ATOM 901 C C . ILE A 1 114 ? 12.982 48.665 -12.282 1.00 28.97 114 ILE A C 1
ATOM 903 O O . ILE A 1 114 ? 11.761 48.533 -12.191 1.00 28.97 114 ILE A O 1
ATOM 907 N N . ALA A 1 115 ? 13.784 48.396 -11.244 1.00 26.95 115 ALA A N 1
ATOM 908 C CA . ALA A 1 115 ? 13.365 47.708 -10.014 1.00 26.95 115 ALA A CA 1
ATOM 909 C C . ALA A 1 115 ? 13.475 48.531 -8.704 1.00 26.95 115 ALA A C 1
ATOM 911 O O . ALA A 1 115 ? 14.175 49.539 -8.651 1.00 26.95 115 ALA A O 1
ATOM 912 N N . ALA A 1 116 ? 12.909 47.947 -7.633 1.00 30.39 116 ALA A N 1
ATOM 913 C CA . ALA A 1 116 ? 13.244 48.122 -6.203 1.00 30.39 116 ALA A CA 1
ATOM 914 C C . ALA A 1 116 ? 12.742 49.381 -5.443 1.00 30.39 116 ALA A C 1
ATOM 916 O O . ALA A 1 116 ? 12.132 50.271 -6.024 1.00 30.39 116 ALA A O 1
ATOM 917 N N . VAL A 1 117 ? 13.045 49.398 -4.124 1.00 28.86 117 VAL A N 1
ATOM 918 C CA . VAL A 1 117 ? 12.754 50.422 -3.079 1.00 28.86 117 VAL A CA 1
ATOM 919 C C . VAL A 1 117 ? 11.299 50.430 -2.540 1.00 28.86 117 VAL A C 1
ATOM 921 O O . VAL A 1 117 ? 10.361 50.398 -3.323 1.00 28.86 117 VAL A O 1
ATOM 924 N N . GLU A 1 118 ? 11.000 50.526 -1.229 1.00 28.55 118 GLU A N 1
ATOM 925 C CA . GLU A 1 118 ? 11.661 49.963 -0.027 1.00 28.55 118 GLU A CA 1
ATOM 926 C C . GLU A 1 118 ? 10.717 49.951 1.219 1.00 28.55 118 GLU A C 1
ATOM 928 O O . GLU A 1 118 ? 9.546 50.314 1.150 1.00 28.55 118 GLU A O 1
ATOM 933 N N . THR A 1 119 ? 11.269 49.500 2.350 1.00 31.98 119 THR A N 1
ATOM 934 C CA . THR A 1 119 ? 10.818 49.460 3.760 1.00 31.98 119 THR A CA 1
ATOM 935 C C . THR A 1 119 ? 9.785 50.481 4.308 1.00 31.98 119 THR A C 1
ATOM 937 O O . THR A 1 119 ? 9.996 51.686 4.253 1.00 31.98 119 THR A O 1
ATOM 940 N N . VAL A 1 120 ? 8.770 49.989 5.059 1.00 28.61 120 VAL A N 1
ATOM 941 C CA . VAL A 1 120 ? 8.122 50.687 6.212 1.00 28.61 120 VAL A CA 1
ATOM 942 C C . VAL A 1 120 ? 7.678 49.681 7.311 1.00 28.61 120 VAL A C 1
ATOM 944 O O . VAL A 1 120 ? 7.219 48.582 7.005 1.00 28.61 120 VAL A O 1
ATOM 947 N N . LYS A 1 121 ? 7.812 50.058 8.598 1.00 33.84 121 LYS A N 1
ATOM 948 C CA . LYS A 1 121 ? 7.340 49.394 9.852 1.00 33.84 121 LYS A CA 1
ATOM 949 C C . LYS A 1 121 ? 7.285 50.462 10.986 1.00 33.84 121 LYS A C 1
ATOM 951 O O . LYS A 1 121 ? 7.836 51.537 10.742 1.00 33.84 1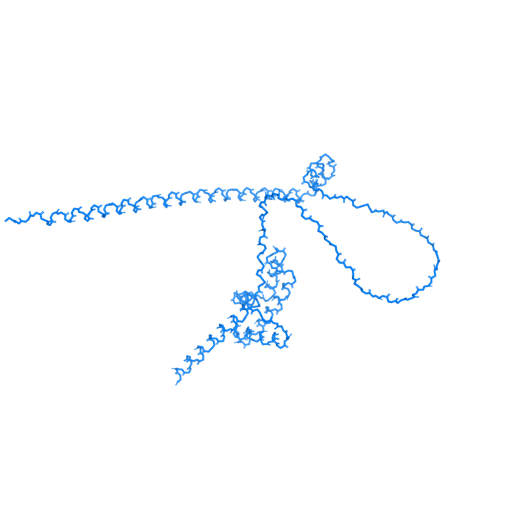21 LYS A O 1
ATOM 956 N N . PRO A 1 122 ? 6.775 50.218 12.227 1.00 51.78 122 PRO A N 1
ATOM 957 C CA . PRO A 1 122 ? 6.062 49.062 12.802 1.00 51.78 122 PRO A CA 1
ATOM 958 C C . PRO A 1 122 ? 4.565 49.442 13.071 1.00 51.78 122 PRO A C 1
ATOM 960 O O . PRO A 1 122 ? 3.982 49.782 12.042 1.00 51.78 122 PRO A O 1
ATOM 963 N N . PRO A 1 123 ? 3.880 49.445 14.261 1.00 42.03 123 PRO A N 1
ATOM 964 C CA . PRO A 1 123 ? 4.175 49.043 15.660 1.00 42.03 123 PRO A CA 1
ATOM 965 C C . PRO A 1 123 ? 3.246 47.952 16.293 1.00 42.03 123 PRO A C 1
ATOM 967 O O . PRO A 1 123 ? 2.065 47.846 15.982 1.00 42.03 123 PRO A O 1
ATOM 970 N N . THR A 1 124 ? 3.804 47.151 17.214 1.00 33.72 124 THR A N 1
ATOM 971 C CA . THR A 1 124 ? 3.447 47.001 18.659 1.00 33.72 124 THR A CA 1
ATOM 972 C C . THR A 1 124 ? 2.191 47.754 19.175 1.00 33.72 124 THR A C 1
ATOM 974 O O . THR A 1 124 ? 2.070 48.933 18.861 1.00 33.72 124 THR A O 1
ATOM 977 N N . GLU A 1 125 ? 1.277 47.275 20.051 1.00 35.16 125 GLU A N 1
ATOM 978 C CA . GLU A 1 125 ? 0.928 45.998 20.767 1.00 35.16 125 GLU A CA 1
ATOM 979 C C . GLU A 1 125 ? -0.435 46.232 21.535 1.00 35.16 125 GLU A C 1
ATOM 981 O O . GLU A 1 125 ? -1.030 47.275 21.240 1.00 35.16 125 GLU A O 1
ATOM 986 N N . PRO A 1 126 ? -0.985 45.422 22.501 1.00 38.53 126 PRO A N 1
ATOM 987 C CA . PRO A 1 126 ? -0.555 44.148 23.128 1.00 38.53 126 PRO A CA 1
ATOM 988 C C . PRO A 1 126 ? -1.614 42.998 23.208 1.00 38.53 126 PRO A C 1
ATOM 990 O O . PRO A 1 126 ? -2.804 43.182 22.982 1.00 38.53 126 PRO A O 1
ATOM 993 N N . SER A 1 127 ? -1.139 41.814 23.624 1.00 33.03 127 SER A N 1
ATOM 994 C CA . SER A 1 127 ? -1.791 40.709 24.377 1.00 33.03 127 SER A CA 1
ATOM 995 C C . SER A 1 127 ? -3.325 40.504 24.403 1.00 33.03 127 SER A C 1
ATOM 997 O O . SER A 1 127 ? -4.028 41.231 25.101 1.00 33.03 127 SER A O 1
ATOM 999 N N . HIS A 1 128 ? -3.788 39.318 23.963 1.00 31.38 128 HIS A N 1
ATOM 1000 C CA . HIS A 1 128 ? -4.133 38.232 24.913 1.00 31.38 128 HIS A CA 1
ATOM 1001 C C . HIS A 1 128 ? -4.139 36.823 24.269 1.00 31.38 128 HIS A C 1
ATOM 1003 O O . HIS A 1 128 ? -4.020 36.679 23.056 1.00 31.38 128 HIS A O 1
ATOM 1009 N N . VAL A 1 129 ? -4.235 35.784 25.109 1.00 41.38 129 VAL A N 1
ATOM 1010 C CA . VAL A 1 129 ? -4.132 34.351 24.767 1.00 41.38 129 VAL A CA 1
ATOM 1011 C C . VAL A 1 129 ? -5.462 33.742 24.298 1.00 41.38 129 VAL A C 1
ATOM 1013 O O . VAL A 1 129 ? -6.455 33.868 25.010 1.00 41.38 129 VAL A O 1
ATOM 1016 N N . THR A 1 130 ? -5.414 32.964 23.207 1.00 32.50 130 THR A N 1
ATOM 1017 C CA . THR A 1 130 ? -6.311 31.824 22.915 1.00 32.50 130 THR A CA 1
ATOM 1018 C C . THR A 1 130 ? -5.490 30.721 22.235 1.00 32.50 130 THR A C 1
ATOM 1020 O O . THR A 1 130 ? -4.655 31.015 21.381 1.00 32.50 130 THR A O 1
ATOM 1023 N N . GLU A 1 131 ? -5.708 29.455 22.596 1.00 43.44 131 GLU A N 1
ATOM 1024 C CA . GLU A 1 131 ? -5.023 28.312 21.979 1.00 43.44 131 GLU A CA 1
ATOM 1025 C C . GLU A 1 131 ? -5.648 27.940 20.624 1.00 43.44 131 GLU A C 1
ATOM 1027 O O . GLU A 1 131 ? -6.618 27.184 20.557 1.00 43.44 131 GLU A O 1
ATOM 1032 N N . GLU A 1 132 ? -5.071 28.411 19.515 1.00 37.50 132 GLU A N 1
ATOM 1033 C CA . GLU A 1 132 ? -5.343 27.783 18.220 1.00 37.50 132 GLU A CA 1
ATOM 1034 C C . GLU A 1 132 ? -4.672 26.405 18.159 1.00 37.50 132 GLU A C 1
ATOM 1036 O O . GLU A 1 132 ? -3.447 26.281 18.041 1.00 37.50 132 GLU A O 1
ATOM 1041 N N . GLN A 1 133 ? -5.489 25.350 18.190 1.00 40.47 133 GLN A N 1
ATOM 1042 C CA . GLN A 1 133 ? -5.045 23.999 17.865 1.00 40.47 133 GLN A CA 1
ATOM 1043 C C . GLN A 1 133 ? -4.526 23.970 16.422 1.00 40.47 133 GLN A C 1
ATOM 1045 O O . GLN A 1 133 ? -5.298 23.849 15.470 1.00 40.47 133 GLN A O 1
ATOM 1050 N N . LYS A 1 134 ? -3.199 24.028 16.251 1.00 35.88 134 LYS A N 1
ATOM 1051 C CA . LYS A 1 134 ? -2.554 23.722 14.970 1.00 35.88 134 LYS A CA 1
ATOM 1052 C C . LYS A 1 134 ? -3.008 22.340 14.511 1.00 35.88 134 LYS A C 1
ATOM 1054 O O . LYS A 1 134 ? -2.554 21.328 15.044 1.00 35.88 134 LYS A O 1
ATOM 1059 N N . SER A 1 135 ? -3.852 22.299 13.483 1.00 40.47 135 SER A N 1
ATOM 1060 C CA . SER A 1 135 ? -4.138 21.076 12.746 1.00 40.47 135 SER A CA 1
ATOM 1061 C C . SER A 1 135 ? -2.848 20.635 12.056 1.00 40.47 135 SER A C 1
ATOM 1063 O O . SER A 1 135 ? -2.458 21.131 10.997 1.00 40.47 135 SER A O 1
ATOM 1065 N N . ALA A 1 136 ? -2.127 19.734 12.720 1.00 38.69 136 ALA A N 1
ATOM 1066 C CA . ALA A 1 136 ? -0.870 19.194 12.240 1.00 38.69 136 ALA A CA 1
ATOM 1067 C C . ALA A 1 136 ? -1.136 18.301 11.022 1.00 38.69 136 ALA A C 1
ATOM 1069 O O . ALA A 1 136 ? -1.234 17.081 11.141 1.00 38.69 136 ALA A O 1
ATOM 1070 N N . LYS A 1 137 ? -1.246 18.916 9.835 1.00 45.78 137 LYS A N 1
ATOM 1071 C CA . LYS A 1 137 ? -1.112 18.208 8.558 1.00 45.78 137 LYS A CA 1
ATOM 1072 C C . LYS A 1 137 ? 0.194 17.407 8.634 1.00 45.78 137 LYS A C 1
ATOM 1074 O O . LYS A 1 137 ? 1.244 18.040 8.779 1.00 45.78 137 LYS A O 1
ATOM 1079 N N . PRO A 1 138 ? 0.166 16.064 8.570 1.00 39.06 138 PRO A N 1
ATOM 1080 C CA . PRO A 1 138 ? 1.372 15.260 8.705 1.00 39.06 138 PRO A CA 1
ATOM 1081 C C . PRO A 1 138 ? 2.223 15.428 7.444 1.00 39.06 138 PRO A C 1
ATOM 1083 O O . PRO A 1 138 ? 2.081 14.692 6.473 1.00 39.06 138 PRO A O 1
ATOM 1086 N N . SER A 1 139 ? 3.114 16.420 7.446 1.00 49.84 139 SER A N 1
ATOM 1087 C CA . SER A 1 139 ? 3.988 16.764 6.319 1.00 49.84 139 SER A CA 1
ATOM 1088 C C . SER A 1 139 ? 5.177 15.806 6.160 1.00 49.84 139 SER A C 1
ATOM 1090 O O . SER A 1 139 ? 6.266 16.212 5.749 1.00 49.84 139 SER A O 1
ATOM 1092 N N . LEU A 1 140 ? 4.957 14.513 6.419 1.00 45.66 140 LEU A N 1
ATOM 1093 C CA . LEU A 1 140 ? 5.821 13.461 5.902 1.00 45.66 140 LEU A CA 1
ATOM 1094 C C . LEU A 1 140 ? 5.637 13.441 4.383 1.00 45.66 140 LEU A C 1
ATOM 1096 O O . LEU A 1 140 ? 4.694 12.845 3.871 1.00 45.66 140 LEU A O 1
ATOM 1100 N N . LYS A 1 141 ? 6.547 14.096 3.658 1.00 60.25 141 LYS A N 1
ATOM 1101 C CA . LYS A 1 141 ? 6.740 13.832 2.228 1.00 60.25 141 LYS A CA 1
ATOM 1102 C C . LYS A 1 141 ? 7.184 12.367 2.114 1.00 60.25 141 LYS A C 1
ATOM 1104 O O . LYS A 1 141 ? 8.271 12.068 2.611 1.00 60.25 141 LYS A O 1
ATOM 1109 N N . PRO A 1 142 ? 6.392 11.445 1.536 1.00 62.25 142 PRO A N 1
ATOM 1110 C CA . PRO A 1 142 ? 6.766 10.037 1.573 1.00 62.25 142 PRO A CA 1
ATOM 1111 C C . PRO A 1 142 ? 7.994 9.794 0.687 1.00 62.25 142 PRO A C 1
ATOM 1113 O O . PRO A 1 142 ? 8.056 10.272 -0.448 1.00 62.25 142 PRO A O 1
ATOM 1116 N N . SER A 1 143 ? 8.984 9.081 1.228 1.00 73.00 143 SER A N 1
ATOM 1117 C CA . SER A 1 143 ? 10.223 8.717 0.525 1.00 73.00 143 SER A CA 1
ATOM 1118 C C . SER A 1 143 ? 9.922 7.858 -0.709 1.00 73.00 143 SER A C 1
ATOM 1120 O O . SER A 1 143 ? 8.955 7.088 -0.714 1.00 73.00 143 SER A O 1
ATOM 1122 N N . GLY A 1 144 ? 10.787 7.922 -1.729 1.00 77.81 144 GLY A N 1
ATOM 1123 C CA . GLY A 1 144 ? 10.681 7.061 -2.914 1.00 77.81 144 GLY A CA 1
ATOM 1124 C C . GLY A 1 144 ? 10.664 5.567 -2.563 1.00 77.81 144 GLY A C 1
ATOM 1125 O O . GLY A 1 144 ? 9.906 4.803 -3.164 1.00 77.81 144 GLY A O 1
ATOM 1126 N N . ALA A 1 145 ? 11.403 5.172 -1.519 1.00 85.31 145 ALA A N 1
ATOM 1127 C CA . ALA A 1 145 ? 11.365 3.819 -0.973 1.00 85.31 145 ALA A CA 1
ATOM 1128 C C . ALA A 1 145 ? 9.972 3.443 -0.449 1.00 85.31 145 ALA A C 1
ATOM 1130 O O . ALA A 1 145 ? 9.511 2.348 -0.738 1.00 85.31 145 ALA A O 1
ATOM 1131 N N . SER A 1 146 ? 9.261 4.344 0.240 1.00 88.19 146 SER A N 1
ATOM 1132 C CA . SER A 1 146 ? 7.949 4.031 0.836 1.00 88.19 146 SER A CA 1
ATOM 1133 C C . SER A 1 146 ? 6.848 3.776 -0.204 1.00 88.19 146 SER A C 1
ATOM 1135 O O . SER A 1 146 ? 6.046 2.854 -0.043 1.00 88.19 146 SER A O 1
ATOM 1137 N N . TYR A 1 147 ? 6.851 4.516 -1.320 1.00 90.38 147 TYR A N 1
ATOM 1138 C CA . TYR A 1 147 ? 5.963 4.219 -2.448 1.00 90.38 147 TYR A CA 1
ATOM 1139 C C . TYR A 1 147 ? 6.335 2.897 -3.123 1.00 90.38 147 TYR A C 1
ATOM 1141 O O . TYR A 1 147 ? 5.445 2.113 -3.454 1.00 90.38 147 TYR A O 1
ATOM 1149 N N . LEU A 1 148 ? 7.634 2.612 -3.288 1.00 92.06 148 LEU A N 1
ATOM 1150 C CA . LEU A 1 148 ? 8.069 1.320 -3.811 1.00 92.06 148 LEU A CA 1
ATOM 1151 C C . LEU A 1 148 ? 7.700 0.170 -2.869 1.00 92.06 148 LEU A C 1
ATOM 1153 O O . LEU A 1 148 ? 7.295 -0.887 -3.339 1.00 92.06 148 LEU A O 1
ATOM 1157 N N . ASP A 1 149 ? 7.822 0.360 -1.557 1.00 92.56 149 ASP A N 1
ATOM 1158 C CA . ASP A 1 149 ? 7.502 -0.644 -0.549 1.00 92.56 149 ASP A CA 1
ATOM 1159 C C . ASP A 1 149 ? 6.049 -1.096 -0.660 1.00 92.56 149 ASP A C 1
ATOM 1161 O O . ASP A 1 149 ? 5.785 -2.301 -0.691 1.00 92.56 149 ASP A O 1
ATOM 1165 N N . TRP A 1 150 ? 5.137 -0.131 -0.791 1.00 94.38 150 TRP A N 1
ATOM 1166 C CA . TRP A 1 150 ? 3.710 -0.365 -0.968 1.00 94.38 150 TRP A CA 1
ATOM 1167 C C . TRP A 1 150 ? 3.376 -0.984 -2.334 1.00 94.38 150 TRP A C 1
ATOM 1169 O O . TRP A 1 150 ? 2.700 -2.011 -2.387 1.00 94.38 150 TRP A O 1
ATOM 1179 N N . VAL A 1 151 ? 3.905 -0.433 -3.435 1.00 95.00 151 VAL A N 1
ATOM 1180 C CA . VAL A 1 151 ? 3.707 -0.982 -4.792 1.00 95.00 151 VAL A CA 1
ATOM 1181 C C . VAL A 1 151 ? 4.202 -2.426 -4.887 1.00 95.00 151 VAL A C 1
ATOM 1183 O O . VAL A 1 151 ? 3.508 -3.285 -5.428 1.00 95.00 151 VAL A O 1
ATOM 1186 N N . TRP A 1 152 ? 5.380 -2.719 -4.334 1.00 94.56 152 TRP A N 1
ATOM 1187 C CA . TRP A 1 152 ? 5.961 -4.059 -4.377 1.00 94.56 152 TRP A CA 1
ATOM 1188 C C . TRP A 1 152 ? 5.146 -5.056 -3.545 1.00 94.56 152 TRP A C 1
ATOM 1190 O O . TRP A 1 152 ? 4.911 -6.172 -3.998 1.00 94.56 152 TRP A O 1
ATOM 1200 N N . PHE A 1 153 ? 4.644 -4.641 -2.376 1.00 94.81 153 PHE A N 1
ATOM 1201 C CA . PHE A 1 153 ? 3.738 -5.457 -1.564 1.00 94.81 153 PHE A CA 1
ATOM 1202 C C . PHE A 1 153 ? 2.441 -5.812 -2.310 1.00 94.81 153 PHE A C 1
ATOM 1204 O O . PHE A 1 153 ? 2.020 -6.965 -2.270 1.00 94.81 153 PHE A O 1
ATOM 1211 N N . LEU A 1 154 ? 1.830 -4.868 -3.037 1.00 94.62 154 LEU A N 1
ATOM 1212 C CA . LEU A 1 154 ? 0.613 -5.146 -3.811 1.00 94.62 154 LEU A CA 1
ATOM 1213 C C . LEU A 1 154 ? 0.864 -6.083 -5.004 1.00 94.62 154 LEU A C 1
ATOM 1215 O O . LEU A 1 154 ? 0.056 -6.975 -5.260 1.00 94.62 154 LEU A O 1
ATOM 1219 N N . LEU A 1 155 ? 1.997 -5.936 -5.698 1.00 93.75 155 LEU A N 1
ATOM 1220 C CA . LEU A 1 155 ? 2.389 -6.853 -6.776 1.00 93.75 155 LEU A CA 1
ATOM 1221 C C . LEU A 1 155 ? 2.697 -8.264 -6.240 1.00 93.75 155 LEU A C 1
ATOM 1223 O O . LEU A 1 155 ? 2.373 -9.258 -6.897 1.00 93.75 155 LEU A O 1
ATOM 1227 N N . ASP A 1 156 ? 3.305 -8.384 -5.055 1.00 92.81 156 ASP A N 1
ATOM 1228 C CA . ASP A 1 156 ? 3.543 -9.666 -4.366 1.00 92.81 156 ASP A CA 1
ATOM 1229 C C . ASP A 1 156 ? 2.246 -10.278 -3.796 1.00 92.81 156 ASP A C 1
ATOM 1231 O O . ASP A 1 156 ? 2.123 -11.500 -3.758 1.00 92.81 156 ASP A O 1
ATOM 1235 N N . ALA A 1 157 ? 1.235 -9.461 -3.477 1.00 93.81 157 ALA A N 1
ATOM 1236 C CA . ALA A 1 157 ? -0.135 -9.903 -3.192 1.00 93.81 157 ALA A CA 1
ATOM 1237 C C . ALA A 1 157 ? -0.942 -10.303 -4.452 1.00 93.81 157 ALA A C 1
ATOM 1239 O O . ALA A 1 157 ? -2.077 -10.763 -4.331 1.00 93.81 157 ALA A O 1
ATOM 1240 N N . GLY A 1 158 ? -0.368 -10.158 -5.653 1.00 92.94 158 GLY A N 1
ATOM 1241 C CA . GLY A 1 158 ? -0.953 -10.623 -6.914 1.00 92.94 158 GLY A CA 1
ATOM 1242 C C . GLY A 1 158 ? -1.841 -9.619 -7.658 1.00 92.94 158 GLY A C 1
ATOM 1243 O O . GLY A 1 158 ? -2.479 -10.013 -8.631 1.00 92.94 158 GLY A O 1
ATOM 1244 N N . LEU A 1 159 ? -1.884 -8.347 -7.245 1.00 94.00 159 LEU A N 1
ATOM 1245 C CA . LEU A 1 159 ? -2.583 -7.295 -7.996 1.00 94.00 159 LEU A CA 1
ATOM 1246 C C . LEU A 1 159 ? -1.837 -6.969 -9.301 1.00 94.00 159 LEU A C 1
ATOM 1248 O O . LEU A 1 159 ? -0.606 -7.034 -9.356 1.00 94.00 159 LEU A O 1
ATOM 1252 N N . THR A 1 160 ? -2.569 -6.561 -10.339 1.00 95.50 160 THR A N 1
ATOM 1253 C CA . THR A 1 160 ? -1.975 -6.030 -11.576 1.00 95.50 160 THR A CA 1
ATOM 1254 C C . THR A 1 160 ? -1.535 -4.570 -11.384 1.00 95.50 160 THR A C 1
ATOM 1256 O O . THR A 1 160 ? -2.056 -3.868 -10.510 1.00 95.50 160 THR A O 1
ATOM 1259 N N . PRO A 1 161 ? -0.612 -4.039 -12.208 1.00 93.88 161 PRO A N 1
ATOM 1260 C CA . PRO A 1 161 ? -0.223 -2.632 -12.120 1.00 93.88 161 PRO A CA 1
ATOM 1261 C C . PRO A 1 161 ? -1.355 -1.642 -12.450 1.00 93.88 161 PRO A C 1
ATOM 1263 O O . PRO A 1 161 ? -1.235 -0.473 -12.077 1.00 93.88 161 PRO A O 1
ATOM 1266 N N . ASP A 1 162 ? -2.443 -2.065 -13.112 1.00 95.25 162 ASP A N 1
ATOM 1267 C CA . ASP A 1 162 ? -3.615 -1.195 -13.283 1.00 95.25 162 ASP A CA 1
ATOM 1268 C C . ASP A 1 162 ? -4.499 -1.173 -12.031 1.00 95.25 162 ASP A C 1
ATOM 1270 O O . ASP A 1 162 ? -4.895 -0.086 -11.620 1.00 95.25 162 ASP A O 1
ATOM 1274 N N . ASP A 1 163 ? -4.695 -2.307 -11.343 1.00 95.00 163 ASP A N 1
ATOM 1275 C CA . ASP A 1 163 ? -5.384 -2.343 -10.038 1.00 95.00 163 ASP A CA 1
ATOM 1276 C C . ASP A 1 163 ? -4.684 -1.418 -9.031 1.00 95.00 163 ASP A C 1
ATOM 1278 O O . ASP A 1 163 ? -5.324 -0.598 -8.372 1.00 95.00 163 ASP A O 1
ATOM 1282 N N . VAL A 1 164 ? -3.346 -1.481 -8.967 1.00 95.50 164 VAL A N 1
ATOM 1283 C CA . VAL A 1 164 ? -2.521 -0.585 -8.136 1.00 95.50 164 VAL A CA 1
ATOM 1284 C C . VAL A 1 164 ? -2.732 0.885 -8.526 1.00 95.50 164 VAL A C 1
ATOM 1286 O O . VAL A 1 164 ? -2.856 1.742 -7.651 1.00 95.50 164 VAL A O 1
ATOM 1289 N N . GLY A 1 165 ? -2.840 1.189 -9.824 1.00 94.44 165 GLY A N 1
ATOM 1290 C CA . GLY A 1 165 ? -3.174 2.528 -10.319 1.00 94.44 165 GLY A CA 1
ATOM 1291 C C . GLY A 1 165 ? -4.601 2.977 -9.974 1.00 94.44 165 GLY A C 1
ATOM 1292 O O . GLY A 1 165 ? -4.817 4.143 -9.646 1.00 94.44 165 GLY A O 1
ATOM 1293 N N . GLN A 1 166 ? -5.581 2.071 -9.996 1.00 94.94 166 GLN A N 1
ATOM 1294 C CA . GLN A 1 166 ? -6.959 2.345 -9.575 1.00 94.94 166 GLN A CA 1
ATOM 1295 C C . GLN A 1 166 ? -7.045 2.610 -8.064 1.00 94.94 166 GLN A C 1
ATOM 1297 O O . GLN A 1 166 ? -7.676 3.590 -7.667 1.00 94.94 166 GLN A O 1
ATOM 1302 N N . MET A 1 167 ? -6.353 1.824 -7.230 1.00 93.81 167 MET A N 1
ATOM 1303 C CA . MET A 1 167 ? -6.254 2.082 -5.785 1.00 93.81 167 MET A CA 1
ATOM 1304 C C . MET A 1 167 ? -5.541 3.405 -5.485 1.00 93.81 167 MET A C 1
ATOM 1306 O O . MET A 1 167 ? -5.981 4.166 -4.628 1.00 93.81 167 MET A O 1
ATOM 1310 N N . ALA A 1 168 ? -4.468 3.728 -6.212 1.00 94.25 168 ALA A N 1
ATOM 1311 C CA . ALA A 1 168 ? -3.779 5.004 -6.039 1.00 94.25 168 ALA A CA 1
ATOM 1312 C C . ALA A 1 168 ? -4.689 6.197 -6.385 1.00 94.25 168 ALA A C 1
ATOM 1314 O O . ALA A 1 168 ? -4.722 7.169 -5.635 1.00 94.25 168 ALA A O 1
ATOM 1315 N N . ARG A 1 169 ? -5.479 6.105 -7.468 1.00 95.06 169 ARG A N 1
ATOM 1316 C CA . ARG A 1 169 ? -6.464 7.136 -7.849 1.00 95.06 169 ARG A CA 1
ATOM 1317 C C . ARG A 1 169 ? -7.595 7.283 -6.823 1.00 95.06 169 ARG A C 1
ATOM 1319 O O . ARG A 1 169 ? -8.005 8.408 -6.550 1.00 95.06 169 ARG A O 1
ATOM 1326 N N . SER A 1 170 ? -8.082 6.196 -6.218 1.00 93.69 170 SER A N 1
ATOM 1327 C CA . SER A 1 170 ? -9.116 6.295 -5.174 1.00 93.69 170 SER A CA 1
ATOM 1328 C C . SER A 1 170 ? -8.574 6.881 -3.866 1.00 93.69 170 SER A C 1
ATOM 1330 O O . SER A 1 170 ? -9.259 7.677 -3.229 1.00 93.69 170 SER A O 1
ATOM 1332 N N . TYR A 1 171 ? -7.331 6.573 -3.487 1.00 92.12 171 TYR A N 1
ATOM 1333 C CA . TYR A 1 171 ? -6.687 7.166 -2.311 1.00 92.12 171 TYR A CA 1
ATOM 1334 C C . TYR A 1 171 ? -6.260 8.629 -2.511 1.00 92.12 171 TYR A C 1
ATOM 1336 O O . TYR A 1 171 ? -6.270 9.393 -1.547 1.00 92.12 171 TYR A O 1
ATOM 1344 N N . GLU A 1 172 ? -5.940 9.039 -3.740 1.00 93.25 172 GLU A N 1
ATOM 1345 C CA . GLU A 1 172 ? -5.744 10.447 -4.110 1.00 93.25 172 GLU A CA 1
ATOM 1346 C C . GLU A 1 172 ? -7.066 11.231 -3.994 1.00 93.25 172 GLU A C 1
ATOM 1348 O O . GLU A 1 172 ? -7.119 12.246 -3.303 1.00 93.25 172 GLU A O 1
ATOM 1353 N N . LEU A 1 173 ? -8.168 10.700 -4.544 1.00 91.94 173 LEU A N 1
ATOM 1354 C CA . LEU A 1 173 ? -9.515 11.287 -4.426 1.00 91.94 173 LEU A CA 1
ATOM 1355 C C . LEU A 1 173 ? -10.003 11.410 -2.968 1.00 91.94 173 LEU A C 1
ATOM 1357 O O . LEU A 1 173 ? -10.730 12.342 -2.633 1.00 91.94 173 LEU A O 1
ATOM 1361 N N . LEU A 1 174 ? -9.602 10.477 -2.100 1.00 91.00 174 LEU A N 1
ATOM 1362 C CA . LEU A 1 174 ? -9.905 10.491 -0.663 1.00 91.00 174 LEU A CA 1
ATOM 1363 C C . LEU A 1 174 ? -8.926 11.348 0.168 1.00 91.00 174 LEU A C 1
ATOM 1365 O O . LEU A 1 174 ? -9.087 11.445 1.383 1.00 91.00 174 LEU A O 1
ATOM 1369 N N . GLY A 1 175 ? -7.913 11.964 -0.453 1.00 86.44 175 GLY A N 1
ATOM 1370 C CA . GLY A 1 175 ? -6.937 12.829 0.219 1.00 86.44 175 GLY A CA 1
ATOM 1371 C C . GLY A 1 175 ? -5.896 12.102 1.082 1.00 86.44 175 GLY A C 1
ATOM 1372 O O . GLY A 1 175 ? -5.182 12.753 1.845 1.00 86.44 175 GLY A O 1
ATOM 1373 N N . PHE A 1 176 ? -5.782 10.773 0.974 1.00 86.88 176 PHE A N 1
ATOM 1374 C CA . PHE A 1 176 ? -4.733 9.994 1.647 1.00 86.88 176 PHE A CA 1
ATOM 1375 C C . PHE A 1 176 ? -3.375 10.099 0.944 1.00 86.88 176 PHE A C 1
ATOM 1377 O O . PHE A 1 176 ? -2.339 9.894 1.578 1.00 86.88 176 PHE A O 1
ATOM 1384 N N . LEU A 1 177 ? -3.370 10.394 -0.359 1.00 88.56 177 LEU A N 1
ATOM 1385 C CA . LEU A 1 177 ? -2.167 10.551 -1.176 1.00 88.56 177 LEU A CA 1
ATOM 1386 C C . LEU A 1 177 ? -2.113 11.950 -1.830 1.00 88.56 177 LEU A C 1
ATOM 1388 O O . LEU A 1 177 ? -3.167 12.523 -2.105 1.00 88.56 177 LEU A O 1
ATOM 1392 N N . PRO A 1 178 ? -0.912 12.514 -2.088 1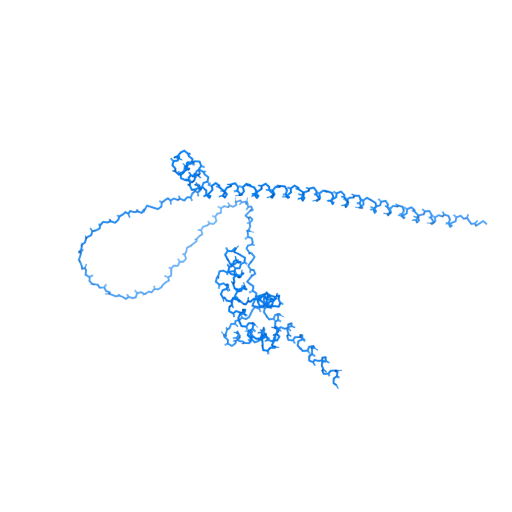.00 86.94 178 PRO A N 1
ATOM 1393 C CA . PRO A 1 178 ? -0.770 13.801 -2.775 1.00 86.94 178 PRO A CA 1
ATOM 1394 C C . PRO A 1 178 ? -1.353 13.812 -4.195 1.00 86.94 178 PRO A C 1
ATOM 1396 O O . PRO A 1 178 ? -1.229 12.838 -4.930 1.00 86.94 178 PRO A O 1
ATOM 1399 N N . GLU A 1 179 ? -1.907 14.950 -4.606 1.00 87.38 179 GLU A N 1
ATOM 1400 C CA . GLU A 1 179 ? -2.452 15.162 -5.953 1.00 87.38 179 GLU A CA 1
ATOM 1401 C C . GLU A 1 179 ? -1.399 14.913 -7.056 1.00 87.38 179 GLU A C 1
ATOM 1403 O O . GLU A 1 179 ? -0.236 15.317 -6.943 1.00 87.38 179 GLU A O 1
ATOM 1408 N N . GLY A 1 180 ? -1.794 14.212 -8.121 1.00 85.81 180 GLY A N 1
ATOM 1409 C CA . GLY A 1 180 ? -0.942 13.824 -9.246 1.00 85.81 180 GLY A CA 1
ATOM 1410 C C . GLY A 1 180 ? 0.055 12.689 -8.969 1.00 85.81 180 GLY A C 1
ATOM 1411 O O . GLY A 1 180 ? 0.875 12.384 -9.843 1.00 85.81 180 GLY A O 1
ATOM 1412 N N . ILE A 1 181 ? 0.039 12.054 -7.789 1.00 89.19 181 ILE A N 1
ATOM 1413 C CA . ILE A 1 181 ? 0.953 10.942 -7.469 1.00 89.19 181 ILE A CA 1
ATOM 1414 C C . ILE A 1 181 ? 0.469 9.601 -8.045 1.00 89.19 181 ILE A C 1
ATOM 1416 O O . ILE A 1 181 ? 1.286 8.719 -8.307 1.00 89.19 181 ILE A O 1
ATOM 1420 N N . SER A 1 182 ? -0.835 9.422 -8.277 1.00 91.06 182 SER A N 1
ATOM 1421 C CA . SER A 1 182 ? -1.405 8.135 -8.700 1.00 91.06 182 SER A CA 1
ATOM 1422 C C . SER A 1 182 ? -0.879 7.641 -10.050 1.00 91.06 182 SER A C 1
ATOM 1424 O O . SER A 1 182 ? -0.560 6.460 -10.190 1.00 91.06 182 SER A O 1
ATOM 1426 N N . GLU A 1 183 ? -0.678 8.530 -11.023 1.00 90.94 183 GLU A N 1
ATOM 1427 C CA . GLU A 1 183 ? -0.054 8.181 -12.306 1.00 90.94 183 GLU A CA 1
ATOM 1428 C C . GLU A 1 183 ? 1.451 7.879 -12.168 1.00 90.94 183 GLU A C 1
ATOM 1430 O O . GLU A 1 183 ? 1.973 6.997 -12.856 1.00 90.94 183 GLU A O 1
ATOM 1435 N N . GLN A 1 184 ? 2.145 8.527 -11.224 1.00 90.75 184 GLN A N 1
ATOM 1436 C CA . GLN A 1 184 ? 3.543 8.212 -10.895 1.00 90.75 184 GLN A CA 1
ATOM 1437 C C . GLN A 1 184 ? 3.637 6.793 -10.319 1.00 90.75 184 GLN A C 1
ATOM 1439 O O . GLN A 1 184 ? 4.441 5.983 -10.780 1.00 90.75 184 GLN A O 1
ATOM 1444 N N . ILE A 1 185 ? 2.746 6.457 -9.386 1.00 93.88 185 ILE A N 1
ATOM 1445 C CA . ILE A 1 185 ? 2.608 5.126 -8.786 1.00 93.88 185 ILE A CA 1
ATOM 1446 C C . ILE A 1 185 ? 2.229 4.071 -9.830 1.00 93.88 185 ILE A C 1
ATOM 1448 O O . ILE A 1 185 ? 2.832 3.000 -9.851 1.00 93.88 185 ILE A O 1
ATOM 1452 N N . ARG A 1 186 ? 1.300 4.366 -10.747 1.00 94.44 186 ARG A N 1
ATOM 1453 C CA . ARG A 1 186 ? 0.945 3.463 -11.854 1.00 94.44 186 ARG A CA 1
ATOM 1454 C C . ARG A 1 186 ? 2.151 3.197 -12.760 1.00 94.44 186 ARG A C 1
ATOM 1456 O O . ARG A 1 186 ? 2.415 2.049 -13.113 1.00 94.44 186 ARG A O 1
ATOM 1463 N N . SER A 1 187 ? 2.938 4.229 -13.083 1.00 93.31 187 SER A N 1
ATOM 1464 C CA . SER A 1 187 ? 4.192 4.063 -13.836 1.00 93.31 187 SER A CA 1
ATOM 1465 C C . SER A 1 187 ? 5.230 3.225 -13.077 1.00 93.31 187 SER A C 1
ATOM 1467 O O . SER A 1 187 ? 5.896 2.378 -13.676 1.00 93.31 187 SER A O 1
ATOM 1469 N N . LEU A 1 188 ? 5.308 3.394 -11.751 1.00 93.69 188 LEU A N 1
ATOM 1470 C CA . LEU A 1 188 ? 6.204 2.651 -10.870 1.00 93.69 188 LEU A CA 1
ATOM 1471 C C . LEU A 1 188 ? 5.799 1.177 -10.765 1.00 93.69 188 LEU A C 1
ATOM 1473 O O . LEU A 1 188 ? 6.671 0.314 -10.794 1.00 93.69 188 LEU A O 1
ATOM 1477 N N . ALA A 1 189 ? 4.500 0.876 -10.717 1.00 94.88 189 ALA A N 1
ATOM 1478 C CA . ALA A 1 189 ? 3.976 -0.488 -10.719 1.00 94.88 189 ALA A CA 1
ATOM 1479 C C . ALA A 1 189 ? 4.280 -1.211 -12.040 1.00 94.88 189 ALA A C 1
ATOM 1481 O O . ALA A 1 189 ? 4.804 -2.324 -12.024 1.00 94.88 189 ALA A O 1
ATOM 1482 N N . VAL A 1 190 ? 4.061 -0.551 -13.186 1.00 95.31 190 VAL A N 1
ATOM 1483 C CA . VAL A 1 190 ? 4.436 -1.084 -14.511 1.00 95.31 190 VAL A CA 1
ATOM 1484 C C . VAL A 1 190 ? 5.952 -1.303 -14.629 1.00 95.31 190 VAL A C 1
ATOM 1486 O O . VAL A 1 190 ? 6.390 -2.263 -15.265 1.00 95.31 190 VAL A O 1
ATOM 1489 N N . ALA A 1 191 ? 6.777 -0.439 -14.031 1.00 94.00 191 ALA A N 1
ATOM 1490 C CA . ALA A 1 191 ? 8.227 -0.623 -13.999 1.00 94.00 191 ALA A CA 1
ATOM 1491 C C . ALA A 1 191 ? 8.640 -1.791 -13.083 1.00 94.00 191 ALA A C 1
ATOM 1493 O O . ALA A 1 191 ? 9.406 -2.656 -13.507 1.00 94.00 191 ALA A O 1
ATOM 1494 N N . ALA A 1 192 ? 8.093 -1.859 -11.867 1.00 93.38 192 ALA A N 1
ATOM 1495 C CA . ALA A 1 192 ? 8.363 -2.916 -10.898 1.00 93.38 192 ALA A CA 1
ATOM 1496 C C . ALA A 1 192 ? 7.948 -4.301 -11.425 1.00 93.38 192 ALA A C 1
ATOM 1498 O O . ALA A 1 192 ? 8.723 -5.245 -11.311 1.00 93.38 192 ALA A O 1
ATOM 1499 N N . GLU A 1 193 ? 6.797 -4.430 -12.091 1.00 93.88 193 GLU A N 1
ATOM 1500 C CA . GLU A 1 193 ? 6.361 -5.679 -12.732 1.00 93.88 193 GLU A CA 1
ATOM 1501 C C . GLU A 1 193 ? 7.330 -6.135 -13.841 1.00 93.88 193 GLU A C 1
ATOM 1503 O O . GLU A 1 193 ? 7.764 -7.292 -13.863 1.00 93.88 193 GLU A O 1
ATOM 1508 N N . LYS A 1 194 ? 7.742 -5.221 -14.731 1.00 92.88 194 LYS A N 1
ATOM 1509 C CA . LYS A 1 194 ? 8.725 -5.483 -15.806 1.00 92.88 194 LYS A CA 1
ATOM 1510 C C . LYS A 1 194 ? 10.121 -5.844 -15.294 1.00 92.88 194 LYS A C 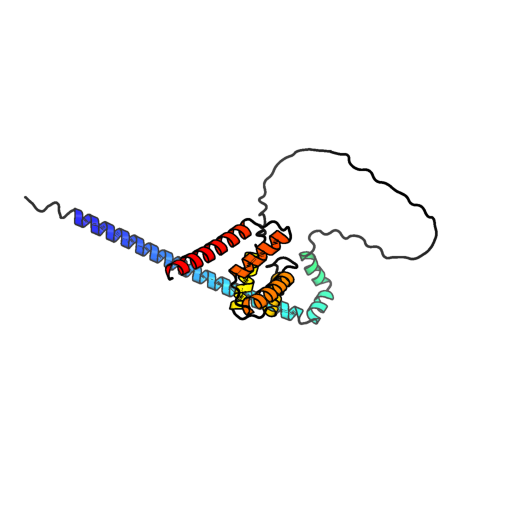1
ATOM 1512 O O . LYS A 1 194 ? 10.912 -6.430 -16.033 1.00 92.88 194 LYS A O 1
ATOM 1517 N N . VAL A 1 195 ? 10.433 -5.474 -14.056 1.00 91.56 195 VAL A N 1
ATOM 1518 C CA . VAL A 1 195 ? 11.709 -5.756 -13.390 1.00 91.56 195 VAL A CA 1
ATOM 1519 C C . VAL A 1 195 ? 11.616 -7.066 -12.592 1.00 91.56 195 VAL A C 1
ATOM 1521 O O . VAL A 1 195 ? 12.477 -7.933 -12.749 1.00 91.56 195 VAL A O 1
ATOM 1524 N N . ARG A 1 196 ? 10.518 -7.301 -11.861 1.00 89.81 196 ARG A N 1
ATOM 1525 C CA . ARG A 1 196 ? 10.227 -8.566 -11.159 1.00 89.81 196 ARG A CA 1
ATOM 1526 C C . ARG A 1 196 ? 10.116 -9.751 -12.123 1.00 89.81 196 ARG A C 1
ATOM 1528 O O . ARG A 1 196 ? 10.688 -10.803 -11.859 1.00 89.81 196 ARG A O 1
ATOM 1535 N N . SER A 1 197 ? 9.480 -9.570 -13.283 1.00 89.44 197 SER A N 1
ATOM 1536 C CA . SER A 1 197 ? 9.418 -10.587 -14.355 1.00 89.44 197 SER A CA 1
ATOM 1537 C C . SER A 1 197 ? 10.781 -10.930 -14.982 1.00 89.44 197 SER A C 1
ATOM 1539 O O . SER A 1 197 ? 10.894 -11.930 -15.686 1.00 89.44 197 SER A O 1
ATOM 1541 N N . ARG A 1 198 ? 11.833 -10.150 -14.693 1.00 90.56 198 ARG A N 1
ATOM 1542 C CA . ARG A 1 198 ? 13.234 -10.429 -15.060 1.00 90.56 198 ARG A CA 1
ATOM 1543 C C . ARG A 1 198 ? 14.064 -10.995 -13.897 1.00 90.56 198 ARG A C 1
ATOM 1545 O O . ARG A 1 198 ? 15.284 -11.054 -14.003 1.00 90.56 198 ARG A O 1
ATOM 1552 N N . GLY A 1 199 ? 13.429 -11.377 -12.786 1.00 87.31 199 GLY A N 1
ATOM 1553 C CA . GLY A 1 199 ? 14.090 -11.955 -11.609 1.00 87.31 199 GLY A CA 1
ATOM 1554 C C . GLY A 1 199 ? 14.822 -10.952 -10.709 1.00 87.31 199 GLY A C 1
ATOM 1555 O O . GLY A 1 199 ? 15.534 -11.363 -9.796 1.00 87.31 199 GLY A O 1
ATOM 1556 N N . PHE A 1 200 ? 14.668 -9.644 -10.932 1.00 87.56 200 PHE A N 1
ATOM 1557 C CA . PHE A 1 200 ? 15.291 -8.627 -10.081 1.00 87.56 200 PHE A CA 1
ATOM 1558 C C . PHE A 1 200 ? 14.585 -8.532 -8.725 1.00 87.56 200 PHE A C 1
ATOM 1560 O O . PHE A 1 200 ? 13.356 -8.487 -8.642 1.00 87.56 200 PHE A O 1
ATOM 1567 N N . THR A 1 201 ? 15.374 -8.418 -7.658 1.00 90.81 201 THR A N 1
ATOM 1568 C CA . THR A 1 201 ? 14.856 -8.181 -6.309 1.00 90.81 201 THR A CA 1
ATOM 1569 C C . THR A 1 201 ? 14.483 -6.713 -6.098 1.00 90.81 201 THR A C 1
ATOM 1571 O O . THR A 1 201 ? 15.066 -5.801 -6.691 1.00 90.81 201 THR A O 1
ATOM 1574 N N . LYS A 1 202 ? 13.553 -6.479 -5.165 1.00 90.75 202 LYS A N 1
ATOM 1575 C CA . LYS A 1 202 ? 13.126 -5.151 -4.701 1.00 90.75 202 LYS A CA 1
ATOM 1576 C C . LYS A 1 202 ? 14.297 -4.217 -4.362 1.00 90.75 202 LYS A C 1
ATOM 1578 O O . LYS A 1 202 ? 14.288 -3.053 -4.747 1.00 90.75 202 LYS A O 1
ATOM 1583 N N . GLY A 1 203 ? 15.320 -4.742 -3.680 1.00 87.88 203 GLY A N 1
ATOM 1584 C CA . GLY A 1 203 ? 16.523 -3.988 -3.312 1.00 87.88 203 GLY A CA 1
ATOM 1585 C C . GLY A 1 203 ? 17.353 -3.557 -4.524 1.00 87.88 203 GLY A C 1
ATOM 1586 O O . GLY A 1 203 ? 17.762 -2.403 -4.594 1.00 87.88 203 GLY A O 1
ATOM 1587 N N . MET A 1 204 ? 17.531 -4.442 -5.511 1.00 88.56 204 MET A N 1
ATOM 1588 C CA . MET A 1 204 ? 18.232 -4.112 -6.759 1.00 88.56 204 MET A CA 1
ATOM 1589 C C . MET A 1 204 ? 17.481 -3.030 -7.554 1.00 88.56 204 MET A C 1
ATOM 1591 O O . MET A 1 204 ? 18.094 -2.116 -8.098 1.00 88.56 204 MET A O 1
ATOM 1595 N N . PHE A 1 205 ? 16.146 -3.086 -7.590 1.00 90.56 205 PHE A N 1
ATOM 1596 C CA . PHE A 1 205 ? 15.347 -2.058 -8.261 1.00 90.56 205 PHE A CA 1
ATOM 1597 C C . PHE A 1 205 ? 15.381 -0.704 -7.533 1.00 90.56 205 PHE A C 1
ATOM 1599 O O . PHE A 1 205 ? 15.492 0.331 -8.188 1.00 90.56 205 PHE A O 1
ATOM 1606 N N . LEU A 1 206 ? 15.349 -0.699 -6.195 1.00 90.19 206 LEU A N 1
ATOM 1607 C CA . LEU A 1 206 ? 15.482 0.524 -5.396 1.00 90.19 206 LEU A CA 1
ATOM 1608 C C . LEU A 1 206 ? 16.867 1.172 -5.561 1.00 90.19 206 LEU A C 1
ATOM 1610 O O . LEU A 1 206 ? 16.958 2.387 -5.717 1.00 90.19 206 LEU A O 1
ATOM 1614 N N . LEU A 1 207 ? 17.933 0.363 -5.598 1.00 88.75 207 LEU A N 1
ATOM 1615 C CA . LEU A 1 207 ? 19.295 0.815 -5.898 1.00 88.75 207 LEU A CA 1
ATOM 1616 C C . LEU A 1 207 ? 19.363 1.499 -7.274 1.00 88.75 207 LEU A C 1
ATOM 1618 O O . LEU A 1 207 ? 19.775 2.654 -7.357 1.00 88.75 207 LEU A O 1
ATOM 1622 N N . ASN A 1 208 ? 18.863 0.837 -8.323 1.00 89.12 208 ASN A N 1
ATOM 1623 C CA . ASN A 1 208 ? 18.823 1.392 -9.681 1.00 89.12 208 ASN A CA 1
ATOM 1624 C C . ASN A 1 208 ? 17.985 2.685 -9.767 1.00 89.12 208 ASN A C 1
ATOM 1626 O O . ASN A 1 208 ? 18.320 3.590 -10.530 1.00 89.12 208 ASN A O 1
ATOM 1630 N N . MET A 1 209 ? 16.898 2.793 -8.993 1.00 88.44 209 MET A N 1
ATOM 1631 C CA . MET A 1 209 ? 16.071 4.004 -8.930 1.00 88.44 209 MET A CA 1
ATOM 1632 C C . MET A 1 209 ? 16.840 5.189 -8.330 1.00 88.44 209 MET A C 1
ATOM 1634 O O . MET A 1 209 ? 16.736 6.307 -8.839 1.00 88.44 209 MET A O 1
ATOM 1638 N N . TYR A 1 210 ? 17.622 4.955 -7.273 1.00 88.19 210 TYR A N 1
ATOM 1639 C CA . TYR A 1 210 ? 18.450 5.991 -6.655 1.00 88.19 210 TYR A CA 1
ATOM 1640 C C . TYR A 1 210 ? 19.676 6.352 -7.500 1.00 88.19 210 TYR A C 1
ATOM 1642 O O . TYR A 1 210 ? 20.001 7.530 -7.613 1.00 88.19 210 TYR A O 1
ATOM 1650 N N . GLU A 1 211 ? 20.311 5.393 -8.174 1.00 85.69 211 GLU A N 1
ATOM 1651 C CA . GLU A 1 211 ? 21.369 5.686 -9.149 1.00 85.69 211 GLU A CA 1
ATOM 1652 C C . GLU A 1 211 ? 20.836 6.566 -10.295 1.00 85.69 211 GLU A C 1
ATOM 1654 O O . GLU A 1 211 ? 21.398 7.622 -10.595 1.00 85.69 211 GLU A O 1
ATOM 1659 N N . ALA A 1 212 ? 19.680 6.207 -10.864 1.00 87.25 212 ALA A N 1
ATOM 1660 C CA . ALA A 1 212 ? 19.020 7.006 -11.892 1.00 87.25 212 ALA A CA 1
ATOM 1661 C C . ALA A 1 212 ? 18.601 8.403 -11.395 1.00 87.25 212 ALA A C 1
ATOM 1663 O O . ALA A 1 212 ? 18.636 9.358 -12.175 1.00 87.25 212 ALA A O 1
ATOM 1664 N N . SER A 1 213 ? 18.228 8.565 -10.118 1.00 84.31 213 SER A N 1
ATOM 1665 C CA . SER A 1 213 ? 17.861 9.876 -9.566 1.00 84.31 213 SER A CA 1
ATOM 1666 C C . SER A 1 213 ? 19.079 10.783 -9.343 1.00 84.31 213 SER A C 1
ATOM 1668 O O . SER A 1 213 ? 18.989 11.972 -9.658 1.00 84.31 213 SER A O 1
ATOM 1670 N N . ILE A 1 214 ? 20.225 10.223 -8.934 1.00 83.38 214 ILE A N 1
ATOM 1671 C CA . ILE A 1 214 ? 21.520 10.925 -8.856 1.00 83.38 214 ILE A CA 1
ATOM 1672 C C . ILE A 1 214 ? 21.964 11.383 -10.251 1.00 83.38 214 ILE A C 1
ATOM 1674 O O . ILE A 1 214 ? 22.287 12.556 -10.434 1.00 83.38 214 ILE A O 1
ATOM 1678 N N . ILE A 1 215 ? 21.909 10.497 -11.255 1.00 88.62 215 ILE A N 1
ATOM 1679 C CA . ILE A 1 215 ? 22.208 10.833 -12.662 1.00 88.62 215 ILE A CA 1
ATOM 1680 C C . ILE A 1 215 ? 21.256 11.925 -13.183 1.00 88.62 215 ILE A C 1
ATOM 1682 O O . ILE A 1 215 ? 21.667 12.808 -13.932 1.00 88.62 215 ILE A O 1
ATOM 1686 N N . SER A 1 216 ? 19.997 11.916 -12.735 1.00 85.00 216 SER A N 1
ATOM 1687 C CA . SER A 1 216 ? 18.994 12.951 -13.038 1.00 85.00 216 SER A CA 1
ATOM 1688 C C . SER A 1 216 ? 19.161 14.252 -12.233 1.00 85.00 216 SER A C 1
ATOM 1690 O O . SER A 1 216 ? 18.272 15.104 -12.269 1.00 85.00 216 SER A O 1
ATOM 1692 N N . GLY A 1 217 ? 20.244 14.409 -11.463 1.00 80.94 217 GLY A N 1
ATOM 1693 C CA . GLY A 1 217 ? 20.522 15.603 -10.660 1.00 80.94 217 GLY A CA 1
ATOM 1694 C C . GLY A 1 217 ? 19.569 15.827 -9.479 1.00 80.94 217 GLY A C 1
ATOM 1695 O O . GLY A 1 217 ? 19.517 16.935 -8.944 1.00 80.94 217 GLY A O 1
ATOM 1696 N N . ARG A 1 218 ? 18.796 14.814 -9.057 1.00 81.44 218 ARG A N 1
ATOM 1697 C CA . ARG A 1 218 ? 17.920 14.921 -7.881 1.00 81.44 218 ARG A CA 1
ATOM 1698 C C . ARG A 1 218 ? 18.707 14.670 -6.598 1.00 81.44 218 ARG A C 1
ATOM 1700 O O . ARG A 1 218 ? 19.456 13.706 -6.486 1.00 81.44 218 ARG A O 1
ATOM 1707 N N . GLN A 1 219 ? 18.476 15.520 -5.605 1.00 75.56 219 GLN A N 1
ATOM 1708 C CA . GLN A 1 219 ? 19.044 15.378 -4.268 1.00 75.56 219 GLN A CA 1
ATOM 1709 C C . GLN A 1 219 ? 18.174 14.417 -3.439 1.00 75.56 219 GLN A C 1
ATOM 1711 O O . GLN A 1 219 ? 16.958 14.597 -3.369 1.00 75.56 219 GLN A O 1
ATOM 1716 N N . LEU A 1 220 ? 18.784 13.380 -2.856 1.00 78.31 220 LEU A N 1
ATOM 1717 C CA . LEU A 1 220 ? 18.096 12.367 -2.041 1.00 78.31 220 LEU A CA 1
ATOM 1718 C C . LEU A 1 220 ? 17.765 12.899 -0.637 1.00 78.31 220 LEU A C 1
ATOM 1720 O O . LEU A 1 220 ? 18.524 13.693 -0.077 1.00 78.31 220 LEU A O 1
ATOM 1724 N N . GLY A 1 221 ? 16.671 12.412 -0.044 1.00 78.56 221 GLY A N 1
ATOM 1725 C CA . GLY A 1 221 ? 16.370 12.616 1.374 1.00 78.56 221 GLY A CA 1
ATOM 1726 C C . GLY A 1 221 ? 17.271 11.794 2.304 1.00 78.56 221 GLY A C 1
ATOM 1727 O O . GLY A 1 221 ? 17.943 10.846 1.891 1.00 78.56 221 GLY A O 1
ATOM 1728 N N . VAL A 1 222 ? 17.255 12.116 3.598 1.00 78.31 222 VAL A N 1
ATOM 1729 C CA . VAL A 1 222 ? 18.001 11.357 4.624 1.00 78.31 222 VAL A CA 1
ATOM 1730 C C . VAL A 1 222 ? 17.387 9.962 4.812 1.00 78.31 222 VAL A C 1
ATOM 1732 O O . VAL A 1 222 ? 18.085 8.981 5.069 1.00 78.31 222 VAL A O 1
ATOM 1735 N N . GLU A 1 223 ? 16.077 9.864 4.614 1.00 81.31 223 GLU A N 1
ATOM 1736 C CA . GLU A 1 223 ? 15.265 8.650 4.626 1.00 81.31 223 GLU A CA 1
ATOM 1737 C C . GLU A 1 223 ? 15.622 7.742 3.441 1.00 81.31 223 GLU A C 1
ATOM 1739 O O . GLU A 1 223 ? 15.814 6.540 3.619 1.00 81.31 223 GLU A O 1
ATOM 1744 N N . ASP A 1 224 ? 15.795 8.334 2.254 1.00 79.38 224 ASP A N 1
ATOM 1745 C CA . ASP A 1 224 ? 16.222 7.637 1.037 1.00 79.38 224 ASP A CA 1
ATOM 1746 C C . ASP A 1 224 ? 17.636 7.054 1.199 1.00 79.38 224 ASP A C 1
ATOM 1748 O O . ASP A 1 224 ? 17.875 5.879 0.918 1.00 79.38 224 ASP A O 1
ATOM 1752 N N . LEU A 1 225 ? 18.571 7.853 1.730 1.00 82.25 225 LEU A N 1
ATOM 1753 C CA . LEU A 1 225 ? 19.937 7.414 2.033 1.00 82.25 225 LEU A CA 1
ATOM 1754 C C . LEU A 1 225 ? 19.962 6.293 3.085 1.00 82.25 225 LEU A C 1
ATOM 1756 O O . LEU A 1 225 ? 20.720 5.333 2.944 1.00 82.25 225 LEU A O 1
ATOM 1760 N N . ARG A 1 226 ? 19.105 6.361 4.114 1.00 86.06 226 ARG A N 1
ATOM 1761 C CA . ARG A 1 226 ? 18.957 5.295 5.121 1.00 86.06 226 ARG A CA 1
ATOM 1762 C C . ARG A 1 226 ? 18.453 3.990 4.495 1.00 86.06 226 ARG A C 1
ATOM 1764 O O . ARG A 1 226 ? 18.982 2.925 4.818 1.00 86.06 226 ARG A O 1
ATOM 1771 N N . ALA A 1 227 ? 17.465 4.062 3.601 1.00 81.19 227 ALA A N 1
ATOM 1772 C CA . ALA A 1 227 ? 16.956 2.897 2.877 1.00 81.19 227 ALA A CA 1
ATOM 1773 C C . ALA A 1 227 ? 18.042 2.277 1.978 1.00 81.19 227 ALA A C 1
ATOM 1775 O O . ALA A 1 227 ? 18.254 1.063 2.011 1.00 81.19 227 ALA A O 1
ATOM 1776 N N . LEU A 1 228 ? 18.787 3.114 1.248 1.00 84.44 228 LEU A N 1
ATOM 1777 C CA . LEU A 1 228 ? 19.899 2.701 0.390 1.00 84.44 228 LEU A CA 1
ATOM 1778 C C . LEU A 1 228 ? 21.002 1.967 1.175 1.00 84.44 228 LEU A C 1
ATOM 1780 O O . LEU A 1 228 ? 21.391 0.864 0.791 1.00 84.44 228 LEU A O 1
ATOM 1784 N N . VAL A 1 229 ? 21.458 2.525 2.304 1.00 85.44 229 VAL A N 1
ATOM 1785 C CA . VAL A 1 229 ? 22.463 1.881 3.176 1.00 85.44 229 VAL A CA 1
ATOM 1786 C C . VAL A 1 229 ? 21.962 0.531 3.696 1.00 85.44 229 VAL A C 1
ATOM 1788 O O . VAL A 1 229 ? 22.703 -0.448 3.648 1.00 85.44 229 VAL A O 1
ATOM 1791 N N . SER A 1 230 ? 20.697 0.440 4.120 1.00 88.19 230 SER A N 1
ATOM 1792 C CA . SER A 1 230 ? 20.105 -0.814 4.607 1.00 88.19 230 SER A CA 1
ATOM 1793 C C . SER A 1 230 ? 20.073 -1.917 3.536 1.00 88.19 230 SER A C 1
ATOM 1795 O O . SER A 1 230 ? 20.402 -3.072 3.823 1.00 88.19 230 SER A O 1
ATOM 1797 N N . VAL A 1 231 ? 19.749 -1.567 2.284 1.00 85.56 231 VAL A N 1
ATOM 1798 C CA . VAL A 1 231 ? 19.791 -2.499 1.143 1.00 85.56 231 VAL A CA 1
ATOM 1799 C C . VAL A 1 231 ? 21.221 -2.957 0.851 1.00 85.56 231 VAL A C 1
ATOM 1801 O O . VAL A 1 231 ? 21.455 -4.160 0.723 1.00 85.56 231 VAL A O 1
ATOM 1804 N N . VAL A 1 232 ? 22.185 -2.032 0.793 1.00 85.62 232 VAL A N 1
ATOM 1805 C CA . VAL A 1 232 ? 23.599 -2.358 0.534 1.00 85.62 232 VAL A CA 1
ATOM 1806 C C . VAL A 1 232 ? 24.176 -3.238 1.646 1.00 85.62 232 VAL A C 1
ATOM 1808 O O . VAL A 1 232 ? 24.824 -4.241 1.352 1.00 85.62 232 VAL A O 1
ATOM 1811 N N . GLU A 1 233 ? 23.882 -2.944 2.915 1.00 87.56 233 GLU A N 1
ATOM 1812 C CA . GLU A 1 233 ? 24.257 -3.797 4.047 1.00 87.56 233 GLU A CA 1
ATOM 1813 C C . GLU A 1 233 ? 23.697 -5.217 3.926 1.00 87.56 233 GLU A C 1
ATOM 1815 O O . GLU A 1 233 ? 24.407 -6.179 4.227 1.00 87.56 233 GLU A O 1
ATOM 1820 N N . LYS A 1 234 ? 22.429 -5.368 3.522 1.00 87.75 234 LYS A N 1
ATOM 1821 C CA . LYS A 1 234 ? 21.799 -6.685 3.376 1.00 87.75 234 LYS A CA 1
ATOM 1822 C C . LYS A 1 234 ? 22.463 -7.494 2.260 1.00 87.75 234 LYS A C 1
ATOM 1824 O O . LYS A 1 234 ? 22.868 -8.627 2.509 1.00 87.75 234 LYS A O 1
ATOM 1829 N N . LEU A 1 235 ? 22.652 -6.895 1.084 1.00 81.69 235 LEU A N 1
ATOM 1830 C CA . LEU A 1 235 ? 23.335 -7.537 -0.045 1.00 81.69 235 LEU A CA 1
ATOM 1831 C C . LEU A 1 235 ? 24.783 -7.916 0.312 1.00 81.69 235 LEU A C 1
ATOM 1833 O O . LEU A 1 235 ? 25.235 -9.015 -0.002 1.00 81.69 235 LEU A O 1
ATOM 1837 N N . LEU A 1 236 ? 25.501 -7.051 1.037 1.00 84.19 236 LEU A N 1
ATOM 1838 C CA . LEU A 1 236 ? 26.865 -7.329 1.495 1.00 84.19 236 LEU A CA 1
ATOM 1839 C C . LEU A 1 236 ? 26.914 -8.488 2.508 1.00 84.19 236 LEU A C 1
ATOM 1841 O O . LEU A 1 236 ? 27.845 -9.291 2.473 1.00 84.19 236 LEU A O 1
ATOM 1845 N N . LYS A 1 237 ? 25.914 -8.609 3.392 1.00 88.19 237 LYS A N 1
ATOM 1846 C CA . LYS A 1 237 ? 25.777 -9.748 4.320 1.00 88.19 237 LYS A CA 1
ATOM 1847 C C . LYS A 1 237 ? 25.490 -11.048 3.563 1.00 88.19 237 LYS A C 1
ATOM 1849 O O . LYS A 1 237 ? 26.140 -12.048 3.845 1.00 88.19 237 LYS A O 1
ATOM 1854 N N . GLU A 1 238 ? 24.601 -11.027 2.572 1.00 83.44 238 GLU A N 1
ATOM 1855 C CA . GLU A 1 238 ? 24.279 -12.193 1.731 1.00 83.44 238 GLU A CA 1
ATOM 1856 C C . GLU A 1 238 ? 25.499 -12.670 0.916 1.00 83.44 238 GLU A C 1
ATOM 1858 O O . GLU A 1 238 ? 25.834 -13.855 0.948 1.00 83.44 238 GLU A O 1
ATOM 1863 N N . VAL A 1 239 ? 26.254 -11.757 0.290 1.00 84.50 239 VAL A N 1
ATOM 1864 C CA . VAL A 1 239 ? 27.500 -12.087 -0.436 1.00 84.50 239 VAL A CA 1
ATOM 1865 C C . VAL A 1 239 ? 28.598 -12.615 0.498 1.00 84.50 239 VAL A C 1
ATOM 1867 O O . VAL A 1 239 ? 29.302 -13.563 0.148 1.00 84.50 239 VAL A O 1
ATOM 1870 N N . ASN A 1 240 ? 28.750 -12.045 1.697 1.00 81.50 240 ASN A N 1
ATOM 1871 C CA . ASN A 1 240 ? 29.733 -12.519 2.681 1.00 81.50 240 ASN A CA 1
ATOM 1872 C C . ASN A 1 240 ? 29.341 -13.846 3.351 1.00 81.50 240 ASN A C 1
ATOM 1874 O O . ASN A 1 240 ? 30.215 -14.520 3.894 1.00 81.50 240 ASN A O 1
ATOM 1878 N N . LEU A 1 241 ? 28.060 -14.225 3.327 1.00 77.75 241 LEU A N 1
ATOM 1879 C CA . LEU A 1 241 ? 27.603 -15.555 3.734 1.00 77.75 241 LEU A CA 1
ATOM 1880 C C . LEU A 1 241 ? 27.885 -16.588 2.639 1.00 77.75 241 LEU A C 1
ATOM 1882 O O . LEU A 1 241 ? 28.433 -17.639 2.953 1.00 77.75 241 LEU A O 1
ATOM 1886 N N . ALA A 1 242 ? 27.606 -16.275 1.367 1.00 75.38 242 ALA A N 1
ATOM 1887 C CA . ALA A 1 242 ? 27.941 -17.155 0.242 1.00 75.38 242 ALA A CA 1
ATOM 1888 C C . ALA A 1 242 ? 29.445 -17.502 0.216 1.00 75.38 242 ALA A C 1
ATOM 1890 O O . ALA A 1 242 ? 29.810 -18.674 0.221 1.00 75.38 242 ALA A O 1
ATOM 1891 N N . LYS A 1 243 ? 30.317 -16.491 0.360 1.00 76.38 243 LYS A N 1
ATOM 1892 C CA . LYS A 1 243 ? 31.788 -16.636 0.454 1.00 76.38 243 LYS A CA 1
ATOM 1893 C C . LYS A 1 243 ? 32.319 -17.307 1.739 1.00 76.38 243 LYS A C 1
ATOM 1895 O O . LYS A 1 243 ? 33.512 -17.221 2.022 1.00 76.38 243 LYS A O 1
ATOM 1900 N N . ARG A 1 244 ? 31.448 -17.895 2.565 1.00 68.94 244 ARG A N 1
ATOM 1901 C CA . ARG A 1 244 ? 31.804 -18.743 3.722 1.00 68.94 244 ARG A CA 1
ATOM 1902 C C . ARG A 1 244 ? 31.235 -20.164 3.619 1.00 68.94 244 ARG A C 1
ATOM 1904 O O . ARG A 1 244 ? 31.373 -20.932 4.569 1.00 68.94 244 ARG A O 1
ATOM 1911 N N . VAL A 1 245 ? 30.531 -20.466 2.529 1.00 66.31 245 VAL A N 1
ATOM 1912 C CA . VAL A 1 245 ? 29.922 -21.773 2.235 1.00 66.31 245 VAL A CA 1
ATOM 1913 C C . VAL A 1 245 ? 30.625 -22.451 1.048 1.00 66.31 245 VAL A C 1
ATOM 1915 O O . VAL A 1 245 ? 30.582 -23.676 0.948 1.00 66.31 245 VAL A O 1
ATOM 1918 N N . GLU A 1 246 ? 31.303 -21.663 0.205 1.00 51.19 246 GLU A N 1
ATOM 1919 C CA . GLU A 1 246 ? 32.415 -22.087 -0.667 1.00 51.19 246 GLU A CA 1
ATOM 1920 C C . GLU A 1 246 ? 33.744 -22.171 0.110 1.00 51.19 246 GLU A C 1
ATOM 1922 O O . GLU A 1 246 ? 34.523 -23.105 -0.185 1.00 51.19 246 GLU A O 1
#

Foldseek 3Di:
DDPDPVVPVVVVVVVVVVVVVVVVVVVVVVVVVVVVVVVVVVVVVVVVVVVVVVVVVVVVVCVVPVVNVVVCVVPPPNVVVVVVVVPDDDDDDDDDDDDDDDDDDDDDDDDDDDDDDDDDDDDDDDDDDDDDDPPPPPPPPDFPLRLLVVLVVVVVVPDALVVQLVVLVVCCVVVVDPPPCSVVSSVSNVVVVVQVVVVDDSLNVLLVVVVVCVVVVHDHDPVSVVSNVVSVVVVVVVVVVVVVVD

Sequence (246 aa):
MSNKEEGKEKSSEDAVKEAEQSQERKEIERIKSDVDRMSQELKTAIAELKKSIVDIRSAVSEIENPFNILRVISSEEDLKKLSGKLSTEVKPVILEKPRVEKREAEMKTPVSEIAAVETVKPPTEPSHVTEEQKSAKPSLKPSGASYLDWVWFLLDAGLTPDDVGQMARSYELLGFLPEGISEQIRSLAVAAEKVRSRGFTKGMFLLNMYEASIISGRQLGVEDLRALVSVVEKLLKEVNLAKRVE

Secondary structure (DSSP, 8-state):
---SSHHHHHHHHHHHHHHHHHHHHHHHHHHHHHHHHHHHHHHHHHHHHHHHHHHHHHHHHHHHSHHHHHHHHH-HHHHHHHHTTT-SS-PPPP-PPP---------------------------------------------HHHHHHHHHHHHHTT--HHHHHHHHHHHHHTTSS-TTHHHHHHHHHHHHHHHHTTT--HHHHHHHHHHHHHHTTPPPPHHHHHHHHHHHHHHHHHHHHHTTT-

pLDDT: mean 72.74, std 23.59, range [26.3, 97.56]

=== Feature glossary ===
The record interleaves many kinds of information about one protein. Here is each kind framed as the question it answers.

Q: Are the domains correctly placed relative to each other?
A: Predicted aligned error is AlphaFold's pairwise confidence. Unlike pLDDT (per-residue), PAE is per-residue-pair and captures whether two parts of the structure are correctly placed relative to each other. Units are ångströms of expected positional error.

Q: Which residues are in helices, strands, or loops?
A: Eight-state secondary structure (DSSP): H is the canonical α-helix, G the tighter 3₁₀-helix, I the wider π-helix; E/B are β-structure, T and S are turns and bends, and '-' is everything else. DSSP derives these from the pattern of main-chain N–H···O=C hydrogen bonds, not from the sequence.

Q: What if only a Cα trace is available?
A: P-SEA three-state annotation labels each residue as helix, strand, or coil based purely on the geometry of the Cα trace. It serves as a fallback when the full backbone (and thus DSSP) is unavailable.

Q: What are the backbone torsion angles?
A: φ (phi) and ψ (psi) are the two rotatable backbone dihedrals per residue: φ is the C(i-1)–N–Cα–C torsion, ψ is the N–Cα–C–N(i+1) torsion, both in degrees on (−180°, 180°]. α-helical residues cluster near (−60°, −45°); β-strand residues near (−120°, +130°). A Ramachandran plot is simply a scatter of (φ, ψ) for every residue.

Q: What known structures does this most resemble?
A: Structural nearest neighbors (via Foldseek easy-search vs the PDB). Reported per hit: target PDB id, E-value, and alignment TM-score. A TM-score above ~0.5 is the conventional threshold for 'same fold'.

Q: What family and function is it annotated with?
A: Database cross-references. InterPro integrates a dozen domain/family signature databases into unified entries with residue-range hits. GO terms attach function/process/location labels with evidence codes. CATH codes position the fold in a four-level structural taxonomy. Organism is the NCBI-taxonomy species name.

Q: Which residues are buried vs exposed?
A: Solvent accessibility: the surface area of each residue that a 1.4 Å water probe can touch, in Å². When only backbone atoms are present the absolute values are lower than full-atom SASA (side chains contribute most of the area) and are flagged as backbone-only.

Q: What do the diagnostic plots show?
A: Three diagnostic plots accompany the record. The Cα contact map visualizes the tertiary structure as a 2D adjacency matrix (8 Å cutoff, sequence-local contacts suppressed). The Ramachandran plot shows the distribution of backbone (φ, ψ) torsions, with points in the α and β basins reflecting secondary structure content. The PAE plot shows AlphaFold's inter-residue confidence as a color matrix.

Q: What is the amino-acid chain?
A: The amino-acid sequence is the protein's primary structure: the linear order of residues from the N-terminus to the C-terminus, written in one-letter code. Everything else here — the 3D coordinates, the secondary structure, the domain annotations — is ultimately a consequence of this string.

Q: What do the rendered images show?
A: The six renders are orthographic views along the three Cartesian axes in both directions. Representation (cartoon, sticks, or surface) and color scheme (sequence-rainbow or by-chain) vary across proteins so the training set covers all the common visualization conventions.

Q: Where is each backbone atom in 3D?
A: The mmCIF table is the protein's shape written out atom by atom. For each backbone N, Cα, C, and carbonyl O, it records an (x, y, z) coordinate triple in Å plus the residue type, chain letter, and residue number.

Q: How mobile is each atom in the crystal?
A: For experimental (PDB) structures, the B-factor (temperature factor) quantifies the positional spread of each atom in the crystal — a combination of thermal vibration and static disorder — in units of Å². High B-factors mark flexible loops or poorly resolved regions; low B-factors mark the rigid, well-ordered core.

Q: How big and how compact is the whole molecule?
A: Three whole-structure scalars: the radius of gyration (RMS distance of Cα from centroid, in Å), the count of Cα–Cα contacts (pairs closer than 8 Å and separated by more than four residues in sequence — i.e. tertiary, not local, contacts), and the bounding-box dimensions. Together they distinguish compact globular folds from extended fibres or disordered chains.

Q: What does the local fold look like, residue by residue?
A: A 3Di character summarizes, for each residue, the relative orientation of the Cα frame of its nearest spatial neighbor. Because it encodes fold topology rather than chemistry, 3Di alignments detect remote structural similarity that sequence alignment misses.

Q: How confident is the AlphaFold model at each residue?
A: For AlphaFold models, the B-factor field carries pLDDT — the model's own estimate of local accuracy on a 0–100 scale. Regions with pLDDT<50 should be treated as essentially unmodeled; they often correspond to intrinsically disordered segments.